Protein AF-0000000083580707 (afdb_homodimer)

Solvent-accessible surface area (backbone atoms only — not comparable to full-atom values): 10252 Å² total; per-residue (Å²): 130,82,76,76,67,77,73,64,82,52,66,74,38,27,32,42,32,34,52,19,48,46,73,70,33,31,50,50,49,49,53,43,28,73,64,48,21,34,29,37,37,17,17,70,50,58,69,52,24,51,50,36,44,49,54,42,36,73,72,68,36,74,47,51,44,72,46,66,36,40,94,87,35,68,66,35,49,48,50,48,53,49,47,40,47,74,74,64,61,55,80,54,30,42,33,46,81,129,83,76,76,69,77,74,65,83,52,64,76,39,26,31,42,32,34,52,18,48,47,72,67,34,32,49,50,50,51,53,43,28,74,64,48,22,34,29,37,38,16,17,71,49,60,68,52,26,51,50,35,45,50,55,42,35,76,72,70,38,73,46,52,45,71,45,66,36,40,96,88,35,70,68,34,48,49,50,48,51,50,49,40,47,74,74,64,61,56,80,55,29,42,34,45,81

Secondary structure (DSSP, 8-state):
--------GGGG-EEEESS-SSHHHHHHHHHHHHTT-EEEEEES-HHHHHHHHHHHHHTT--SEEEEE--TT-HHHHHHHHHHHHHHTS---EEEE-/--------TTTT-EEEESS-SSHHHHHHHHHHHHTT-EEEEEES-HHHHHHHHHHHHHTT--SEEEEE--TT-HHHHHHHHHHHHHHTS---EEEE-

Radius of gyration: 17.62 Å; Cα contacts (8 Å, |Δi|>4): 363; chains: 2; bounding box: 49×42×53 Å

Organism: NCBI:txid337451

Sequence (194 aa):
MEGQTISHAVANRCAVVTGANKGIGLGICRQLASNGIMVILTSRDEKNGLEAVRQLKESGLSNVVFHQLDVKDSVSISSLADFIKTQFGKLDILVKNMEGQTISHAVANRCAVVTGANKGIGLGICRQLASNGIMVILTSRDEKNGLEAVRQLKESGLSNVVFHQLDVKDSVSISSLADFIKTQFGKLDILVKN

pLDDT: mean 88.64, std 18.66, range [26.98, 98.44]

Foldseek 3Di:
DPPPPCVPPQQQAEEEFEPQLDDPNLVVVLVCLVVNYQYEYEYQDPVSQVVSQVVSVVVVRPRYDYAYADPVDPVRVVVVVVVCCVPRNDHDYYHYD/DPPPPPPPPLQQAEEEFEPQLDDPNLVVVLVCLVVNYQYEYEYQDPVSQVVSQVVSVVVVRPRYDYAYADPVDPVRVVVVVVVCCVPRNDHDYYHYD

Structure (mmCIF, N/CA/C/O backbone):
data_AF-0000000083580707-model_v1
#
loop_
_entity.id
_entity.type
_entity.pdbx_description
1 polymer 'Short-chain dehydrogenase/reductase SDR'
#
loop_
_atom_site.group_PDB
_atom_site.id
_atom_site.type_symbol
_atom_site.label_atom_id
_atom_site.label_alt_id
_atom_site.label_comp_id
_atom_site.label_asym_id
_atom_site.label_entity_id
_atom_site.label_seq_id
_atom_site.pdbx_PDB_ins_code
_atom_site.Cartn_x
_atom_site.Cartn_y
_atom_site.Cartn_z
_atom_site.occupancy
_atom_site.B_iso_or_equiv
_atom_site.auth_seq_id
_atom_site.auth_comp_id
_atom_site.auth_asym_id
_atom_site.auth_atom_id
_atom_site.pdbx_PDB_model_num
ATOM 1 N N . MET A 1 1 ? -7.445 -21.078 32.312 1 26.98 1 MET A N 1
ATOM 2 C CA . MET A 1 1 ? -7.383 -21.266 30.844 1 26.98 1 MET A CA 1
ATOM 3 C C . MET A 1 1 ? -6.828 -20.016 30.172 1 26.98 1 MET A C 1
ATOM 5 O O . MET A 1 1 ? -7.461 -18.969 30.188 1 26.98 1 MET A O 1
ATOM 9 N N . GLU A 1 2 ? -5.516 -19.719 30.328 1 28.11 2 GLU A N 1
ATOM 10 C CA . GLU A 1 2 ? -4.727 -18.516 30.062 1 28.11 2 GLU A CA 1
ATOM 11 C C . GLU A 1 2 ? -4.906 -18.031 28.625 1 28.11 2 GLU A C 1
ATOM 13 O O . GLU A 1 2 ? -4.633 -18.766 27.688 1 28.11 2 GLU A O 1
ATOM 18 N N . GLY A 1 3 ? -6.152 -17.562 28.328 1 34.12 3 GLY A N 1
ATOM 19 C CA . GLY A 1 3 ? -6.668 -17.172 27.031 1 34.12 3 GLY A CA 1
ATOM 20 C C . GLY A 1 3 ? -5.637 -16.484 26.156 1 34.12 3 GLY A C 1
ATOM 21 O O . GLY A 1 3 ? -5.117 -15.43 26.516 1 34.12 3 GLY A O 1
ATOM 22 N N . GLN A 1 4 ? -4.508 -17.219 25.672 1 33.62 4 GLN A N 1
ATOM 23 C CA . GLN A 1 4 ? -3.318 -16.906 24.891 1 33.62 4 GLN A CA 1
ATOM 24 C C . GLN A 1 4 ? -3.631 -15.891 23.797 1 33.62 4 GLN A C 1
ATOM 26 O O . GLN A 1 4 ? -4.344 -16.203 22.828 1 33.62 4 GLN A O 1
ATOM 31 N N . THR A 1 5 ? -4.16 -14.742 24.125 1 34.75 5 THR A N 1
ATOM 32 C CA . THR A 1 5 ? -4.41 -13.57 23.297 1 34.75 5 THR A CA 1
ATOM 33 C C . THR A 1 5 ? -3.318 -13.406 22.234 1 34.75 5 THR A C 1
ATOM 35 O O . THR A 1 5 ? -2.143 -13.25 22.578 1 34.75 5 THR A O 1
ATOM 38 N N . ILE A 1 6 ? -3.199 -14.383 21.297 1 34.75 6 ILE A N 1
ATOM 39 C CA . ILE A 1 6 ? -2.365 -14.242 20.109 1 34.75 6 ILE A CA 1
ATOM 40 C C . ILE A 1 6 ? -2.203 -12.766 19.766 1 34.75 6 ILE A C 1
ATOM 42 O O . ILE A 1 6 ? -3.154 -12.117 19.328 1 34.75 6 ILE A O 1
ATOM 46 N N . SER A 1 7 ? -1.854 -11.875 20.625 1 39.28 7 SER A N 1
ATOM 47 C CA . SER A 1 7 ? -1.415 -10.492 20.5 1 39.28 7 SER A CA 1
ATOM 48 C C . SER A 1 7 ? -0.629 -10.281 19.203 1 39.28 7 SER A C 1
ATOM 50 O O . SER A 1 7 ? 0.522 -10.711 19.094 1 39.28 7 SER A O 1
ATOM 52 N N . HIS A 1 8 ? -1.026 -10.805 18.047 1 40.59 8 HIS A N 1
ATOM 53 C CA . HIS A 1 8 ? -0.487 -10.82 16.688 1 40.59 8 HIS A CA 1
ATOM 54 C C . HIS A 1 8 ? 0.379 -9.594 16.422 1 40.59 8 HIS A C 1
ATOM 56 O O . HIS A 1 8 ? 0.041 -8.484 16.844 1 40.59 8 HIS A O 1
ATOM 62 N N . ALA A 1 9 ? 1.624 -9.602 16.438 1 43 9 ALA A N 1
ATOM 63 C CA . ALA A 1 9 ? 2.812 -8.805 16.141 1 43 9 ALA A CA 1
ATOM 64 C C . ALA A 1 9 ? 2.531 -7.797 15.023 1 43 9 ALA A C 1
ATOM 66 O O . ALA A 1 9 ? 3.459 -7.285 14.391 1 43 9 ALA A O 1
ATOM 67 N N . VAL A 1 10 ? 1.271 -7.75 14.492 1 46.97 10 VAL A N 1
ATOM 68 C CA . VAL A 1 10 ? 0.944 -6.688 13.547 1 46.97 10 VAL A CA 1
ATOM 69 C C . VAL A 1 10 ? 1.201 -5.328 14.188 1 46.97 10 VAL A C 1
ATOM 71 O O . VAL A 1 10 ? 1.008 -4.289 13.555 1 46.97 10 VAL A O 1
ATOM 74 N N . ALA A 1 11 ? 1.208 -5.262 15.562 1 54.09 11 ALA A N 1
ATOM 75 C CA . ALA A 1 11 ? 0.979 -4.039 16.328 1 54.09 11 ALA A CA 1
ATOM 76 C C . ALA A 1 11 ? 2.055 -2.998 16.031 1 54.09 11 ALA A C 1
ATOM 78 O O . ALA A 1 11 ? 1.807 -1.794 16.141 1 54.09 11 ALA A O 1
ATOM 79 N N . ASN A 1 12 ? 2.957 -3.371 15.219 1 77.38 12 ASN A N 1
ATOM 80 C CA . ASN A 1 12 ? 3.971 -2.322 15.219 1 77.38 12 ASN A CA 1
ATOM 81 C C . ASN A 1 12 ? 4.398 -1.957 13.797 1 77.38 12 ASN A C 1
ATOM 83 O O . ASN A 1 12 ? 5.531 -1.521 13.578 1 77.38 12 ASN A O 1
ATOM 87 N N . ARG A 1 13 ? 3.432 -2.234 12.914 1 89.44 13 ARG A N 1
ATOM 88 C CA . ARG A 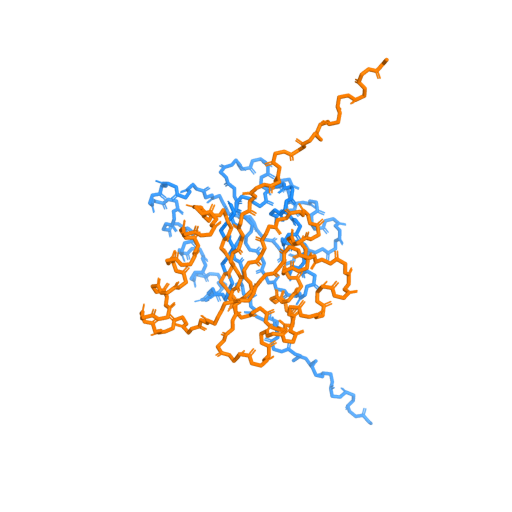1 13 ? 3.836 -1.875 11.555 1 89.44 13 ARG A CA 1
ATOM 89 C C . ARG A 1 13 ? 3.445 -0.436 11.234 1 89.44 13 ARG A C 1
ATOM 91 O O . ARG A 1 13 ? 2.482 0.093 11.789 1 89.44 13 ARG A O 1
ATOM 98 N N . CYS A 1 14 ? 4.258 0.184 10.414 1 95.56 14 CYS A N 1
ATOM 99 C CA . CYS A 1 14 ? 4.039 1.562 9.984 1 95.56 14 CYS A CA 1
ATOM 100 C C . CYS A 1 14 ? 3.904 1.647 8.469 1 95.56 14 CYS A C 1
ATOM 102 O O . CYS A 1 14 ? 4.664 1.011 7.738 1 95.56 14 CYS A O 1
ATOM 104 N N . ALA A 1 15 ? 2.867 2.354 8.07 1 97.06 15 ALA A N 1
ATOM 105 C CA . ALA A 1 15 ? 2.621 2.531 6.645 1 97.06 15 ALA A CA 1
ATOM 106 C C . ALA A 1 15 ? 2.623 4.012 6.27 1 97.06 15 ALA A C 1
ATOM 108 O O . ALA A 1 15 ? 2.135 4.852 7.027 1 97.06 15 ALA A O 1
ATOM 109 N N . VAL A 1 16 ? 3.141 4.27 5.074 1 97.62 16 VAL A N 1
ATOM 110 C CA . VAL A 1 16 ? 3.012 5.59 4.465 1 97.62 16 VAL A CA 1
ATOM 111 C C . VAL A 1 16 ? 2.121 5.5 3.229 1 97.62 16 VAL A C 1
ATOM 113 O O . VAL A 1 16 ? 2.326 4.645 2.367 1 97.62 16 VAL A O 1
ATOM 116 N N . VAL A 1 17 ? 1.16 6.34 3.164 1 97.81 17 VAL A N 1
ATOM 117 C CA . VAL A 1 17 ? 0.282 6.422 2.002 1 97.81 17 VAL A CA 1
ATOM 118 C C . VAL A 1 17 ? 0.341 7.824 1.406 1 97.81 17 VAL A C 1
ATOM 120 O O . VAL A 1 17 ? 0.047 8.812 2.09 1 97.81 17 VAL A O 1
ATOM 123 N N . THR A 1 18 ? 0.724 7.934 0.121 1 96.19 18 THR A N 1
ATOM 124 C CA . THR A 1 18 ? 0.745 9.227 -0.548 1 96.19 18 THR A CA 1
ATOM 125 C C . THR A 1 18 ? -0.571 9.484 -1.277 1 96.19 18 THR A C 1
ATOM 127 O O . THR A 1 18 ? -1.24 8.539 -1.708 1 96.19 18 THR A O 1
ATOM 130 N N . GLY A 1 19 ? -0.904 10.727 -1.344 1 93.06 19 GLY A N 1
ATOM 131 C CA . GLY A 1 19 ? -2.176 11.055 -1.965 1 93.06 19 GLY A CA 1
ATOM 132 C C . GLY A 1 19 ? -3.369 10.477 -1.225 1 93.06 19 GLY A C 1
ATOM 133 O O . GLY A 1 19 ? -4.27 9.906 -1.839 1 93.06 19 GLY A O 1
ATOM 134 N N . ALA A 1 20 ? -3.357 10.578 0.039 1 94.81 20 ALA A N 1
ATOM 135 C CA . ALA A 1 20 ? -4.215 9.75 0.883 1 94.81 20 ALA A CA 1
ATOM 136 C C . ALA A 1 20 ? -5.395 10.555 1.42 1 94.81 20 ALA A C 1
ATOM 138 O O . ALA A 1 20 ? -6.199 10.047 2.205 1 94.81 20 ALA A O 1
ATOM 139 N N . ASN A 1 21 ? -5.617 11.766 0.93 1 92.62 21 ASN A N 1
ATOM 140 C CA . ASN A 1 21 ? -6.613 12.625 1.559 1 92.62 21 ASN A CA 1
ATOM 141 C C . ASN A 1 21 ? -8.008 12.375 0.998 1 92.62 21 ASN A C 1
ATOM 143 O O . ASN A 1 21 ? -8.992 12.906 1.511 1 92.62 21 ASN A O 1
ATOM 147 N N . LYS A 1 22 ? -8.117 11.516 -0.104 1 90.75 22 LYS A N 1
ATOM 148 C CA . LYS A 1 22 ? -9.43 11.227 -0.678 1 90.75 22 LYS A CA 1
ATOM 149 C C . LYS A 1 22 ? -9.406 9.938 -1.493 1 90.75 22 LYS A C 1
ATOM 151 O O . LYS A 1 22 ? -8.344 9.359 -1.717 1 90.75 22 LYS A O 1
ATOM 156 N N . GLY A 1 23 ? -10.633 9.484 -1.734 1 91.88 23 GLY A N 1
ATOM 157 C CA . GLY A 1 23 ? -10.797 8.391 -2.68 1 91.88 23 GLY A CA 1
ATOM 158 C C . GLY A 1 23 ? -10.109 7.113 -2.236 1 91.88 23 GLY A C 1
ATOM 159 O O . GLY A 1 23 ? -10.336 6.633 -1.122 1 91.88 23 GLY A O 1
ATOM 160 N N . ILE A 1 24 ? -9.367 6.484 -3.127 1 91.62 24 ILE A N 1
ATOM 161 C CA . ILE A 1 24 ? -8.727 5.188 -2.922 1 91.62 24 ILE A CA 1
ATOM 162 C C . ILE A 1 24 ? -7.668 5.301 -1.832 1 91.62 24 ILE A C 1
ATOM 164 O O . ILE A 1 24 ? -7.547 4.418 -0.979 1 91.62 24 ILE A O 1
ATOM 168 N N . GLY A 1 25 ? -6.922 6.438 -1.817 1 95.75 25 GLY A N 1
ATOM 169 C CA . GLY A 1 25 ? -5.906 6.645 -0.796 1 95.75 25 GLY A CA 1
ATOM 170 C C . GLY A 1 25 ? -6.465 6.625 0.614 1 95.75 25 GLY A C 1
ATOM 171 O O . GLY A 1 25 ? -5.926 5.949 1.493 1 95.75 25 GLY A O 1
ATOM 172 N N . LEU A 1 26 ? -7.504 7.301 0.727 1 96.62 26 LEU A N 1
ATOM 173 C CA . LEU A 1 26 ? -8.156 7.348 2.029 1 96.62 26 LEU A CA 1
ATOM 174 C C . LEU A 1 26 ? -8.695 5.977 2.42 1 96.62 26 LEU A C 1
ATOM 176 O O . LEU A 1 26 ? -8.609 5.574 3.582 1 96.62 26 LEU A O 1
ATOM 180 N N . GLY A 1 27 ? -9.219 5.242 1.485 1 95.62 27 GLY A N 1
ATOM 181 C CA . GLY A 1 27 ? -9.688 3.887 1.714 1 95.62 27 GLY A CA 1
ATOM 182 C C . GLY A 1 27 ? -8.586 2.941 2.166 1 95.62 27 GLY A C 1
ATOM 183 O O . GLY A 1 27 ? -8.797 2.117 3.057 1 95.62 27 GLY A O 1
ATOM 184 N N . ILE A 1 28 ? -7.453 3.105 1.583 1 96.44 28 ILE A N 1
ATOM 185 C CA . ILE A 1 28 ? -6.324 2.264 1.958 1 96.44 28 ILE A CA 1
ATOM 186 C C . ILE A 1 28 ? -5.875 2.604 3.377 1 96.44 28 ILE A C 1
ATOM 188 O O . ILE A 1 28 ? -5.594 1.709 4.176 1 96.44 28 ILE A O 1
ATOM 192 N N . CYS A 1 29 ? -5.898 3.887 3.664 1 97.62 29 CYS A N 1
ATOM 193 C CA . CYS A 1 29 ? -5.582 4.301 5.027 1 97.62 29 CYS A CA 1
ATOM 194 C C . CYS A 1 29 ? -6.539 3.662 6.027 1 97.62 29 CYS A C 1
ATOM 196 O O . CYS A 1 29 ? -6.105 3.152 7.062 1 97.62 29 CYS A O 1
ATOM 198 N N . ARG A 1 30 ? -7.777 3.656 5.688 1 97 30 ARG A N 1
ATOM 199 C CA . ARG A 1 30 ? -8.797 3.08 6.559 1 97 30 ARG A CA 1
ATOM 200 C C . ARG A 1 30 ? -8.555 1.591 6.773 1 97 30 ARG A C 1
ATOM 202 O O . ARG A 1 30 ? -8.609 1.104 7.906 1 97 30 ARG A O 1
ATOM 209 N N . GLN A 1 31 ? -8.266 0.919 5.746 1 95.06 31 GLN A N 1
ATOM 210 C CA . GLN A 1 31 ? -8.039 -0.52 5.828 1 95.06 31 GLN A CA 1
ATOM 211 C C . GLN A 1 31 ? -6.805 -0.835 6.672 1 95.06 31 GLN A C 1
ATOM 213 O O . GLN A 1 31 ? -6.852 -1.701 7.551 1 95.06 31 GLN A O 1
ATOM 218 N N . LEU A 1 32 ? -5.766 -0.149 6.438 1 96.19 32 LEU A N 1
ATOM 219 C CA . LEU A 1 32 ? -4.527 -0.38 7.176 1 96.19 32 LEU A CA 1
ATOM 220 C C . LEU A 1 32 ? -4.711 -0.067 8.656 1 96.19 32 LEU A C 1
ATOM 222 O O . LEU A 1 32 ? -4.344 -0.872 9.516 1 96.19 32 LEU A O 1
ATOM 226 N N . ALA A 1 33 ? -5.328 1.054 8.906 1 96.69 33 ALA A N 1
ATOM 227 C CA . ALA A 1 33 ? -5.551 1.462 10.289 1 96.69 33 ALA A CA 1
ATOM 228 C C . ALA A 1 33 ? -6.477 0.484 11.008 1 96.69 33 ALA A C 1
ATOM 230 O O . ALA A 1 33 ? -6.262 0.164 12.18 1 96.69 33 ALA A O 1
ATOM 231 N N . SER A 1 34 ? -7.449 0.018 10.273 1 95.94 34 SER A N 1
ATOM 232 C CA . SER A 1 34 ? -8.398 -0.923 10.852 1 95.94 34 SER A CA 1
ATOM 233 C C . SER A 1 34 ? -7.73 -2.252 11.188 1 95.94 34 SER A C 1
ATOM 235 O O . SER A 1 34 ? -8.242 -3.025 12 1 95.94 34 SER A O 1
ATOM 237 N N . ASN A 1 35 ? -6.617 -2.504 10.578 1 93.75 35 ASN A N 1
ATOM 238 C CA . ASN A 1 35 ? -5.867 -3.727 10.852 1 93.75 35 ASN A CA 1
ATOM 239 C C . ASN A 1 35 ? -4.773 -3.496 11.883 1 93.75 35 ASN A C 1
ATOM 241 O O . ASN A 1 35 ? -3.848 -4.301 12.008 1 93.75 35 ASN A O 1
ATOM 245 N N . GLY A 1 36 ? -4.789 -2.299 12.492 1 93.69 36 GLY A N 1
ATOM 246 C CA . GLY A 1 36 ? -3.902 -2.006 13.609 1 93.69 36 GLY A CA 1
ATOM 247 C C . GLY A 1 36 ? -2.578 -1.406 13.18 1 93.69 36 GLY A C 1
ATOM 248 O O . GLY A 1 36 ? -1.665 -1.254 13.992 1 93.69 36 GLY A O 1
ATOM 249 N N . ILE A 1 37 ? -2.475 -1.073 11.953 1 94.88 37 ILE A N 1
ATOM 250 C CA . ILE A 1 37 ? -1.24 -0.513 11.414 1 94.88 37 ILE A CA 1
ATOM 251 C C . ILE A 1 37 ? -1.222 0.999 11.633 1 94.88 37 ILE A C 1
ATOM 253 O O . ILE A 1 37 ? -2.236 1.672 11.438 1 94.88 37 ILE A O 1
ATOM 257 N N . MET A 1 38 ? -0.127 1.496 12.07 1 96.62 38 MET A N 1
ATOM 258 C CA . MET A 1 38 ? 0.052 2.943 12.125 1 96.62 38 MET A CA 1
ATOM 259 C C . MET A 1 38 ? 0.176 3.535 10.727 1 96.62 38 MET A C 1
ATOM 261 O O . MET A 1 38 ? 0.995 3.078 9.93 1 96.62 38 MET A O 1
ATOM 265 N N . VAL A 1 39 ? -0.618 4.504 10.445 1 97.56 39 VAL A N 1
ATOM 266 C CA . VAL A 1 39 ? -0.643 5.043 9.094 1 97.56 39 VAL A CA 1
ATOM 267 C C . VAL A 1 39 ? -0.186 6.5 9.109 1 97.56 39 VAL A C 1
ATOM 269 O O . VAL A 1 39 ? -0.721 7.316 9.859 1 97.56 39 VAL A O 1
ATOM 272 N N . ILE A 1 40 ? 0.797 6.754 8.328 1 98.06 40 ILE A N 1
ATOM 273 C CA . ILE A 1 40 ? 1.149 8.133 7.996 1 98.06 40 ILE A CA 1
ATOM 274 C C . ILE A 1 40 ? 0.486 8.523 6.68 1 98.06 40 ILE A C 1
ATOM 276 O O . ILE A 1 40 ? 0.927 8.109 5.605 1 98.06 40 ILE A O 1
ATOM 280 N N . LEU A 1 41 ? -0.522 9.211 6.84 1 98.38 41 LEU A N 1
ATOM 281 C CA . LEU A 1 41 ? -1.273 9.758 5.715 1 98.38 41 LEU A CA 1
ATOM 282 C C . LEU A 1 41 ? -0.614 11.031 5.188 1 98.38 41 LEU A C 1
ATOM 284 O O . LEU A 1 41 ? -0.389 11.977 5.941 1 98.38 41 LEU A O 1
ATOM 288 N N . THR A 1 42 ? -0.313 11.031 3.887 1 98.06 42 THR A N 1
ATOM 289 C CA . THR A 1 42 ? 0.363 12.219 3.379 1 98.06 42 THR A CA 1
ATOM 290 C C . THR A 1 42 ? -0.454 12.875 2.27 1 98.06 42 THR A C 1
ATOM 292 O O . THR A 1 42 ? -1.234 12.203 1.588 1 98.06 42 THR A O 1
ATOM 295 N N . SER A 1 43 ? -0.203 14.148 2.145 1 96.94 43 SER A N 1
ATOM 296 C CA . SER A 1 43 ? -0.775 14.977 1.085 1 96.94 43 SER A CA 1
ATOM 297 C C . SER A 1 43 ? 0.038 16.25 0.875 1 96.94 43 SER A C 1
ATOM 299 O O . SER A 1 43 ? 0.759 16.688 1.773 1 96.94 43 SER A O 1
ATOM 301 N N . ARG A 1 44 ? -0.154 16.719 -0.299 1 95.94 44 ARG A N 1
ATOM 302 C CA . ARG A 1 44 ? 0.5 18 -0.538 1 95.94 44 ARG A CA 1
ATOM 303 C C . ARG A 1 44 ? -0.222 19.125 0.193 1 95.94 44 ARG A C 1
ATOM 305 O O . ARG A 1 44 ? 0.414 20.062 0.687 1 95.94 44 ARG A O 1
ATOM 312 N N . ASP A 1 45 ? -1.526 19.047 0.249 1 96.25 45 ASP A N 1
ATOM 313 C CA . ASP A 1 45 ? -2.355 20.062 0.896 1 96.25 45 ASP A CA 1
ATOM 314 C C . ASP A 1 45 ? -2.572 19.734 2.371 1 96.25 45 ASP A C 1
ATOM 316 O O . ASP A 1 45 ? -3.152 18.703 2.703 1 96.25 45 ASP A O 1
ATOM 320 N N . GLU A 1 46 ? -2.174 20.609 3.205 1 96.62 46 GLU A N 1
ATOM 321 C CA . GLU A 1 46 ? -2.227 20.359 4.645 1 96.62 46 GLU A CA 1
ATOM 322 C C . GLU A 1 46 ? -3.668 20.312 5.141 1 96.62 46 GLU A C 1
ATOM 324 O O . GLU A 1 46 ? -4.02 19.438 5.938 1 96.62 46 GLU A O 1
ATOM 329 N N . LYS A 1 47 ? -4.465 21.172 4.676 1 97.69 47 LYS A N 1
ATOM 330 C CA . LYS A 1 47 ? -5.852 21.219 5.125 1 97.69 47 LYS A CA 1
ATOM 331 C C . LYS A 1 47 ? -6.598 19.938 4.781 1 97.69 47 LYS A C 1
ATOM 333 O O . LYS A 1 47 ? -7.262 19.344 5.637 1 97.69 47 LYS A O 1
ATOM 338 N N . ASN A 1 48 ? -6.453 19.5 3.572 1 97.25 48 ASN A N 1
ATOM 339 C CA . ASN A 1 48 ? -7.094 18.266 3.133 1 97.25 48 ASN A CA 1
ATOM 340 C C . ASN A 1 48 ? -6.566 17.047 3.902 1 97.25 48 ASN A C 1
ATOM 342 O O . ASN A 1 48 ? -7.336 16.156 4.25 1 97.25 48 ASN A O 1
ATOM 346 N N . GLY A 1 49 ? -5.262 17.078 4.176 1 98.12 49 GLY A N 1
ATOM 347 C CA . GLY A 1 49 ? -4.66 15.977 4.914 1 98.12 49 GLY A CA 1
ATOM 348 C C . GLY A 1 49 ? -5.16 15.867 6.344 1 98.12 49 GLY A C 1
ATOM 349 O O . GLY A 1 49 ? -5.504 14.781 6.809 1 98.12 49 GLY A O 1
ATOM 350 N N . LEU A 1 50 ? -5.293 16.984 6.988 1 98.06 50 LEU A N 1
ATOM 351 C CA . LEU A 1 50 ? -5.746 17 8.375 1 98.06 50 LEU A CA 1
ATOM 352 C C . LEU A 1 50 ? -7.223 16.625 8.469 1 98.06 50 LEU A C 1
ATOM 354 O O . LEU A 1 50 ? -7.637 15.945 9.406 1 98.06 50 LEU A O 1
ATOM 358 N N . GLU A 1 51 ? -7.922 17.062 7.477 1 98.25 51 GLU A N 1
ATOM 359 C CA . GLU A 1 51 ? -9.336 16.688 7.434 1 98.25 51 GLU A CA 1
ATOM 360 C C . GLU A 1 51 ? -9.508 15.188 7.27 1 98.25 51 GLU A C 1
ATOM 362 O O . GLU A 1 51 ? -10.375 14.578 7.898 1 98.25 51 GLU A O 1
ATOM 367 N N . ALA A 1 52 ? -8.727 14.617 6.461 1 98.12 52 ALA A N 1
ATOM 368 C CA . ALA A 1 52 ? -8.773 13.172 6.246 1 98.12 52 ALA A CA 1
ATOM 369 C C . ALA A 1 52 ? -8.453 12.422 7.535 1 98.12 52 ALA A C 1
ATOM 371 O O . ALA A 1 52 ? -9.133 11.445 7.875 1 98.12 52 ALA A O 1
ATOM 372 N N . VAL A 1 53 ? -7.473 12.859 8.273 1 98.44 53 VAL A N 1
ATOM 373 C CA . VAL A 1 53 ? -7.102 12.234 9.539 1 98.44 53 VAL A CA 1
ATOM 374 C C . VAL A 1 53 ? -8.258 12.352 10.531 1 98.44 53 VAL A C 1
ATOM 376 O O . VAL A 1 53 ? -8.586 11.383 11.219 1 98.44 53 VAL A O 1
ATOM 379 N N . ARG A 1 54 ? -8.836 13.508 10.555 1 98.06 54 ARG A N 1
ATOM 380 C CA . ARG A 1 54 ? -9.961 13.734 11.461 1 98.06 54 ARG A CA 1
ATOM 381 C C . ARG A 1 54 ? -11.109 12.773 11.156 1 98.06 54 ARG A C 1
ATOM 383 O O . ARG A 1 54 ? -11.688 12.188 12.07 1 98.06 54 ARG A O 1
ATOM 390 N N . GLN A 1 55 ? -11.367 12.602 9.938 1 97.56 55 GLN A N 1
ATOM 391 C CA . GLN A 1 55 ? -12.422 11.688 9.508 1 97.56 55 GLN A CA 1
ATOM 392 C C . GLN A 1 55 ? -12.133 10.258 9.969 1 97.56 55 GLN A C 1
ATOM 394 O O . GLN A 1 55 ? -13.023 9.57 10.469 1 97.56 55 GLN A O 1
ATOM 399 N N . LEU A 1 56 ? -10.953 9.844 9.82 1 98.06 56 LEU A N 1
ATOM 400 C CA . LEU A 1 56 ? -10.562 8.492 10.203 1 98.06 56 LEU A CA 1
ATOM 401 C C . LEU A 1 56 ? -10.625 8.32 11.719 1 98.06 56 LEU A C 1
ATOM 403 O O . LEU A 1 56 ? -11.117 7.309 12.211 1 98.06 56 LEU A O 1
ATOM 407 N N . LYS A 1 57 ? -10.242 9.312 12.406 1 97.75 57 LYS A N 1
ATOM 408 C CA . LYS A 1 57 ? -10.266 9.25 13.867 1 97.75 57 LYS A CA 1
ATOM 409 C C . LYS A 1 57 ? -11.703 9.227 14.391 1 97.75 57 LYS A C 1
ATOM 411 O O . LYS A 1 57 ? -12 8.508 15.352 1 97.75 57 LYS A O 1
ATOM 416 N N . GLU A 1 58 ? -12.469 10 13.75 1 97.62 58 GLU A N 1
ATOM 417 C CA . GLU A 1 58 ? -13.875 10.039 14.141 1 97.62 58 GLU A CA 1
ATOM 418 C C . GLU A 1 58 ? -14.555 8.695 13.891 1 97.62 58 GLU A C 1
ATOM 420 O O . GLU A 1 58 ? -15.555 8.375 14.531 1 97.62 58 GLU A O 1
ATOM 425 N N . SER A 1 59 ? -13.984 7.969 13.023 1 96.75 59 SER A N 1
ATOM 426 C CA . SER A 1 59 ? -14.523 6.645 12.727 1 96.75 59 SER A CA 1
ATOM 427 C C . SER A 1 59 ? -13.945 5.59 13.664 1 96.75 59 SER A C 1
ATOM 429 O O . SER A 1 59 ? -14.203 4.395 13.5 1 96.75 59 SER A O 1
ATOM 431 N N . GLY A 1 60 ? -13.055 6.016 14.562 1 96.81 60 GLY A N 1
ATOM 432 C CA . GLY A 1 60 ? -12.531 5.113 15.578 1 96.81 60 GLY A CA 1
ATOM 433 C C . GLY A 1 60 ? -11.109 4.676 15.305 1 96.81 60 GLY A C 1
ATOM 434 O O . GLY A 1 60 ? -10.578 3.809 16 1 96.81 60 GLY A O 1
ATOM 435 N N . LEU A 1 61 ? -10.531 5.25 14.312 1 97.19 61 LEU A N 1
ATOM 436 C CA . LEU A 1 61 ? -9.172 4.883 13.938 1 97.19 61 LEU A CA 1
ATOM 437 C C . LEU A 1 61 ? -8.172 5.93 14.43 1 97.19 61 LEU A C 1
ATOM 439 O O . LEU A 1 61 ? -7.945 6.938 13.758 1 97.19 61 LEU A O 1
ATOM 443 N N . SER A 1 62 ? -7.531 5.648 15.5 1 96 62 SER A N 1
ATOM 444 C CA . SER A 1 62 ? -6.676 6.633 16.156 1 96 62 SER A CA 1
ATOM 445 C C . SER A 1 62 ? -5.227 6.5 15.695 1 96 62 SER A C 1
ATOM 447 O O . SER A 1 62 ? -4.406 7.387 15.945 1 96 62 SER A O 1
ATOM 449 N N . ASN A 1 63 ? -4.938 5.402 15.031 1 96.75 63 ASN A N 1
ATOM 450 C CA . ASN A 1 63 ? -3.562 5.133 14.625 1 96.75 63 ASN A CA 1
ATOM 451 C C . ASN A 1 63 ? -3.262 5.703 13.242 1 96.75 63 ASN A C 1
ATOM 453 O O . ASN A 1 63 ? -2.721 5.008 12.383 1 96.75 63 ASN A O 1
ATOM 457 N N . VAL A 1 64 ? -3.623 6.941 13.039 1 97.69 64 VAL A N 1
ATOM 458 C CA . VAL A 1 64 ? -3.354 7.668 11.805 1 97.69 64 VAL A CA 1
ATOM 459 C C . VAL A 1 64 ? -2.779 9.047 12.133 1 97.69 64 VAL A C 1
ATOM 461 O O . VAL A 1 64 ? -3.295 9.75 13.008 1 97.69 64 VAL A O 1
ATOM 464 N N . VAL A 1 65 ? -1.722 9.383 11.469 1 97.38 65 VAL A N 1
ATOM 465 C CA . VAL A 1 65 ? -1.144 10.719 11.625 1 97.38 65 VAL A CA 1
ATOM 466 C C . VAL A 1 65 ? -0.897 11.336 10.25 1 97.38 65 VAL A C 1
ATOM 468 O O . VAL A 1 65 ? -0.814 10.617 9.25 1 97.38 65 VAL A O 1
ATOM 471 N N . PHE A 1 66 ? -0.82 12.656 10.273 1 98.12 66 PHE A N 1
ATOM 472 C CA . PHE A 1 66 ? -0.602 13.375 9.031 1 98.12 66 PHE A CA 1
ATOM 473 C C . PHE A 1 66 ? 0.837 13.867 8.93 1 98.12 66 PHE A C 1
ATOM 475 O O . PHE A 1 66 ? 1.409 14.328 9.922 1 98.12 66 PHE A O 1
ATOM 482 N N . HIS A 1 67 ? 1.326 13.734 7.758 1 98.19 67 HIS A N 1
ATOM 483 C CA . HIS A 1 67 ? 2.568 14.414 7.414 1 98.19 67 HIS A CA 1
ATOM 484 C C . HIS A 1 67 ? 2.512 14.984 6 1 98.19 67 HIS A C 1
ATOM 486 O O . HIS A 1 67 ? 2.193 14.266 5.051 1 98.19 67 HIS A O 1
ATOM 492 N N . GLN A 1 68 ? 2.783 16.234 5.875 1 97.88 68 GLN A N 1
ATOM 493 C CA . GLN A 1 68 ? 2.758 16.844 4.551 1 97.88 68 GLN A CA 1
ATOM 494 C C . GLN A 1 68 ? 3.871 16.297 3.666 1 97.88 68 GLN A C 1
ATOM 496 O O . GLN A 1 68 ? 5 16.109 4.125 1 97.88 68 GLN A O 1
ATOM 501 N N . LEU A 1 69 ? 3.557 16.109 2.385 1 97.38 69 LEU A N 1
ATOM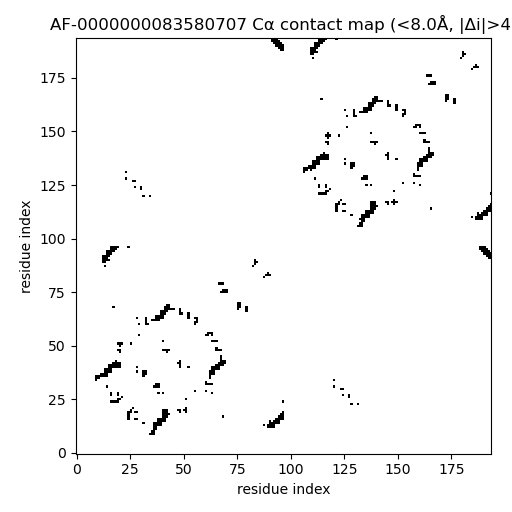 502 C CA . LEU A 1 69 ? 4.547 15.547 1.473 1 97.38 69 LEU A CA 1
ATOM 503 C C . LEU A 1 69 ? 4.305 16.031 0.045 1 97.38 69 LEU A C 1
ATOM 505 O O . LEU A 1 69 ? 3.182 15.961 -0.455 1 97.38 69 LEU A O 1
ATOM 509 N N . ASP A 1 70 ? 5.273 16.562 -0.54 1 95.62 70 ASP A N 1
ATOM 510 C CA . ASP A 1 70 ? 5.383 16.719 -1.986 1 95.62 70 ASP A CA 1
ATOM 511 C C . ASP A 1 70 ? 6.414 15.758 -2.57 1 95.62 70 ASP A C 1
ATOM 513 O O . ASP A 1 70 ? 7.617 15.938 -2.377 1 95.62 70 ASP A O 1
ATOM 517 N N . VAL A 1 71 ? 5.93 14.773 -3.297 1 91.88 71 VAL A N 1
ATOM 518 C CA . VAL A 1 71 ? 6.777 13.672 -3.744 1 91.88 71 VAL A CA 1
ATOM 519 C C . VAL A 1 71 ? 7.785 14.18 -4.77 1 91.88 71 VAL A C 1
ATOM 521 O O . VAL A 1 71 ? 8.773 13.5 -5.07 1 91.88 71 VAL A O 1
ATOM 524 N N . LYS A 1 72 ? 7.566 15.391 -5.199 1 93.38 72 LYS A N 1
ATOM 525 C CA . LYS A 1 72 ? 8.5 15.961 -6.168 1 93.38 72 LYS A CA 1
ATOM 526 C C . LYS A 1 72 ? 9.539 16.828 -5.484 1 93.38 72 LYS A C 1
ATOM 528 O O . LYS A 1 72 ? 10.445 17.359 -6.137 1 93.38 72 LYS A O 1
ATOM 533 N N . ASP A 1 73 ? 9.469 17 -4.18 1 95.56 73 ASP A N 1
ATOM 534 C CA . ASP A 1 73 ? 10.352 17.844 -3.396 1 95.56 73 ASP A CA 1
ATOM 535 C C . ASP A 1 73 ? 11.25 17.016 -2.486 1 95.56 73 ASP A C 1
ATOM 537 O O . ASP A 1 73 ? 10.789 16.453 -1.487 1 95.56 73 ASP A O 1
ATOM 541 N N . SER A 1 74 ? 12.5 17.125 -2.787 1 95.69 74 SER A N 1
ATOM 542 C CA . SER A 1 74 ? 13.453 16.297 -2.059 1 95.69 74 SER A CA 1
ATOM 543 C C . SER A 1 74 ? 13.5 16.672 -0.581 1 95.69 74 SER A C 1
ATOM 545 O O . SER A 1 74 ? 13.727 15.812 0.275 1 95.69 74 SER A O 1
ATOM 547 N N . VAL A 1 75 ? 13.336 17.875 -0.298 1 96.25 75 VAL A N 1
ATOM 548 C CA . VAL A 1 75 ? 13.328 18.312 1.092 1 96.25 75 VAL A CA 1
ATOM 549 C C . VAL A 1 75 ? 12.109 17.734 1.813 1 96.25 75 VAL A C 1
ATOM 551 O O . VAL A 1 75 ? 12.219 17.266 2.945 1 96.25 75 VAL A O 1
ATOM 554 N N . SER A 1 76 ? 10.969 17.719 1.138 1 96.75 76 SER A N 1
ATOM 555 C CA . SER A 1 76 ? 9.742 17.141 1.684 1 96.75 76 SER A CA 1
ATOM 556 C C . SER A 1 76 ? 9.891 15.648 1.927 1 96.75 76 SER A C 1
ATOM 558 O O . SER A 1 76 ? 9.492 15.141 2.98 1 96.75 76 SER A O 1
ATOM 560 N N . ILE A 1 77 ? 10.508 15.016 1.067 1 95.94 77 ILE A N 1
ATOM 561 C CA . ILE A 1 77 ? 10.734 13.578 1.17 1 95.94 77 ILE A CA 1
ATOM 562 C C . ILE A 1 77 ? 11.664 13.289 2.346 1 95.94 77 ILE A C 1
ATOM 564 O O . ILE A 1 77 ? 11.406 12.383 3.143 1 95.94 77 ILE A O 1
ATOM 568 N N . SER A 1 78 ? 12.68 14.078 2.49 1 96.75 78 SER A N 1
ATOM 569 C CA . SER A 1 78 ? 13.633 13.906 3.584 1 96.75 78 SER A CA 1
ATOM 570 C C . SER A 1 78 ? 12.969 14.148 4.938 1 96.75 78 SER A C 1
ATOM 572 O O . SER A 1 78 ? 13.258 13.445 5.906 1 96.75 78 SER A O 1
ATOM 574 N N . SER A 1 79 ? 12.188 15.141 4.938 1 97.19 79 SER A N 1
ATOM 575 C CA . SER A 1 79 ? 11.469 15.453 6.168 1 97.19 79 SER A CA 1
ATOM 576 C C . SER A 1 79 ? 10.602 14.281 6.613 1 97.19 79 SER A C 1
ATOM 578 O O . SER A 1 79 ? 10.578 13.938 7.797 1 97.19 79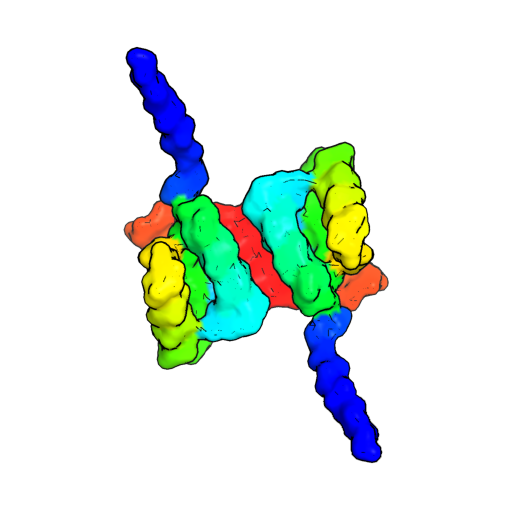 SER A O 1
ATOM 580 N N . LEU A 1 80 ? 9.922 13.695 5.715 1 96.19 80 LEU A N 1
ATOM 581 C CA . LEU A 1 80 ? 9.109 12.523 6.023 1 96.19 80 LEU A CA 1
ATOM 582 C C . LEU A 1 80 ? 9.977 11.367 6.496 1 96.19 80 LEU A C 1
ATOM 584 O O . LEU A 1 80 ? 9.641 10.688 7.469 1 96.19 80 LEU A O 1
ATOM 588 N N . ALA A 1 81 ? 11.062 11.133 5.785 1 95.75 81 ALA A N 1
ATOM 589 C CA . ALA A 1 81 ? 11.977 10.047 6.16 1 95.75 81 ALA A CA 1
ATOM 590 C C . ALA A 1 81 ? 12.477 10.227 7.59 1 95.75 81 ALA A C 1
ATOM 592 O O . ALA A 1 81 ? 12.516 9.266 8.359 1 95.75 81 ALA A O 1
ATOM 593 N N . ASP A 1 82 ? 12.789 11.469 7.934 1 96 82 ASP A N 1
ATOM 594 C CA . ASP A 1 82 ? 13.258 11.789 9.281 1 96 82 ASP A CA 1
ATOM 595 C C . ASP A 1 82 ? 12.156 11.562 10.312 1 96 82 ASP A C 1
ATOM 597 O O . ASP A 1 82 ? 12.406 11.008 11.383 1 96 82 ASP A O 1
ATOM 601 N N . PHE A 1 83 ? 11.031 11.977 9.922 1 95.81 83 PHE A N 1
ATOM 602 C CA . PHE A 1 83 ? 9.875 11.805 10.789 1 95.81 83 PHE A CA 1
ATOM 603 C C . PHE A 1 83 ? 9.633 10.336 11.094 1 95.81 83 PHE A C 1
ATOM 605 O O . PHE A 1 83 ? 9.414 9.961 12.242 1 95.81 83 PHE A O 1
ATOM 612 N N . ILE A 1 84 ? 9.664 9.477 10.125 1 94.31 84 ILE A N 1
ATOM 613 C CA . ILE A 1 84 ? 9.453 8.039 10.266 1 94.31 84 ILE A CA 1
ATOM 614 C C . ILE A 1 84 ? 10.531 7.445 11.164 1 94.31 84 ILE A C 1
ATOM 616 O O . ILE A 1 84 ? 10.227 6.68 12.078 1 94.31 84 ILE A O 1
ATOM 620 N N . LYS A 1 85 ? 11.727 7.801 10.844 1 93.06 85 LYS A N 1
ATOM 621 C CA . LYS A 1 85 ? 12.867 7.27 11.586 1 93.06 85 LYS A CA 1
ATOM 622 C C . LYS A 1 85 ? 12.773 7.633 13.07 1 93.06 85 LYS A C 1
ATOM 624 O O . LYS A 1 85 ? 13.031 6.793 13.938 1 93.06 85 LYS A O 1
ATOM 629 N N . THR A 1 86 ? 12.414 8.875 13.336 1 92.56 86 THR A N 1
ATOM 630 C CA . THR A 1 86 ? 12.406 9.391 14.695 1 92.56 86 THR A CA 1
ATOM 631 C C . THR A 1 86 ? 11.203 8.859 15.469 1 92.56 86 THR A C 1
ATOM 633 O O . THR A 1 86 ? 11.32 8.5 16.641 1 92.56 86 THR A O 1
ATOM 636 N N . GLN A 1 87 ? 10.102 8.68 14.773 1 88.5 87 GLN A N 1
ATOM 637 C CA . GLN A 1 87 ? 8.867 8.375 15.492 1 88.5 87 GLN A CA 1
ATOM 638 C C . GLN A 1 87 ? 8.57 6.879 15.484 1 88.5 87 GLN A C 1
ATOM 640 O O . GLN A 1 87 ? 8.039 6.34 16.453 1 88.5 87 GLN A O 1
ATOM 645 N N . PHE A 1 88 ? 8.945 6.199 14.438 1 86.88 88 PHE A N 1
ATOM 646 C CA . PHE A 1 88 ? 8.484 4.82 14.305 1 86.88 88 PHE A CA 1
ATOM 647 C C . PHE A 1 88 ? 9.664 3.875 14.094 1 86.88 88 PHE A C 1
ATOM 649 O O . PHE A 1 88 ? 9.547 2.674 14.344 1 86.88 88 PHE A O 1
ATOM 656 N N . GLY A 1 89 ? 10.742 4.387 13.602 1 85.19 89 GLY A N 1
ATOM 657 C CA . GLY A 1 89 ? 11.953 3.6 13.445 1 85.19 89 GLY A CA 1
ATOM 658 C C . GLY A 1 89 ? 12.031 2.887 12.109 1 85.19 89 GLY A C 1
ATOM 659 O O . GLY A 1 89 ? 13.117 2.734 11.547 1 85.19 89 GLY A O 1
ATOM 660 N N . LYS A 1 90 ? 10.875 2.312 11.633 1 85.69 90 LYS A N 1
ATOM 661 C CA . LYS A 1 90 ? 10.93 1.599 10.359 1 85.69 90 LYS A CA 1
ATOM 662 C C . LYS A 1 90 ? 9.633 1.785 9.57 1 85.69 90 LYS A C 1
ATOM 664 O O . LYS A 1 90 ? 8.609 2.184 10.133 1 85.69 90 LYS A O 1
ATOM 669 N N . LEU A 1 91 ? 9.75 1.621 8.289 1 91.56 91 LEU A N 1
ATOM 670 C CA . LEU A 1 91 ? 8.602 1.6 7.379 1 91.56 91 LEU A CA 1
ATOM 671 C C . LEU A 1 91 ? 8.352 0.189 6.855 1 91.56 91 LEU A C 1
ATOM 673 O O . LEU A 1 91 ? 9.25 -0.434 6.281 1 91.56 91 LEU A O 1
ATOM 677 N N . ASP A 1 92 ? 7.105 -0.244 7.047 1 92.25 92 ASP A N 1
ATOM 678 C CA . ASP A 1 92 ? 6.777 -1.607 6.641 1 92.25 92 ASP A CA 1
ATOM 679 C C . ASP A 1 92 ? 6.02 -1.619 5.316 1 92.25 92 ASP A C 1
ATOM 681 O O . ASP A 1 92 ? 6.199 -2.523 4.5 1 92.25 92 ASP A O 1
ATOM 685 N N . ILE A 1 93 ? 5.207 -0.583 5.16 1 94.94 93 ILE A N 1
ATOM 686 C CA . ILE A 1 93 ? 4.34 -0.548 3.988 1 94.94 93 ILE A CA 1
ATOM 687 C C . ILE A 1 93 ? 4.41 0.832 3.336 1 94.94 93 ILE A C 1
ATOM 689 O O . ILE A 1 93 ? 4.316 1.854 4.02 1 94.94 93 ILE A O 1
ATOM 693 N N . LEU A 1 94 ? 4.617 0.828 1.997 1 94.62 94 LEU A N 1
ATOM 694 C CA . LEU A 1 94 ? 4.605 2.062 1.221 1 94.62 94 LEU A CA 1
ATOM 695 C C . LEU A 1 94 ? 3.551 2 0.12 1 94.62 94 LEU A C 1
ATOM 697 O O . LEU A 1 94 ? 3.555 1.079 -0.7 1 94.62 94 LEU A O 1
ATOM 701 N N . VAL A 1 95 ? 2.627 2.871 0.178 1 96.19 95 VAL A N 1
ATOM 702 C CA . VAL A 1 95 ? 1.62 3.008 -0.869 1 96.19 95 VAL A CA 1
ATOM 703 C C . VAL A 1 95 ? 1.829 4.32 -1.619 1 96.19 95 VAL A C 1
ATOM 705 O O . VAL A 1 95 ? 1.621 5.402 -1.062 1 96.19 95 VAL A O 1
ATOM 708 N N . LYS A 1 96 ? 2.223 4.145 -2.838 1 92.06 96 LYS A N 1
ATOM 709 C CA . LYS A 1 96 ? 2.387 5.316 -3.691 1 92.06 96 LYS A CA 1
ATOM 710 C C . LYS A 1 96 ? 1.211 5.465 -4.656 1 92.06 96 LYS A C 1
ATOM 712 O O . LYS A 1 96 ? 1.09 4.703 -5.617 1 92.06 96 LYS A O 1
ATOM 717 N N . ASN A 1 97 ? 0.382 6.34 -4.273 1 84.81 97 ASN A N 1
ATOM 718 C CA . ASN A 1 97 ? -0.821 6.594 -5.059 1 84.81 97 ASN A CA 1
ATOM 719 C C . ASN A 1 97 ? -0.754 7.945 -5.766 1 84.81 97 ASN A C 1
ATOM 721 O O . ASN A 1 97 ? -0.352 8.945 -5.168 1 84.81 97 ASN A O 1
ATOM 725 N N . MET B 1 1 ? -33.031 12.109 -22.391 1 27.81 1 MET B N 1
ATOM 726 C CA . MET B 1 1 ? -32.312 12.516 -21.188 1 27.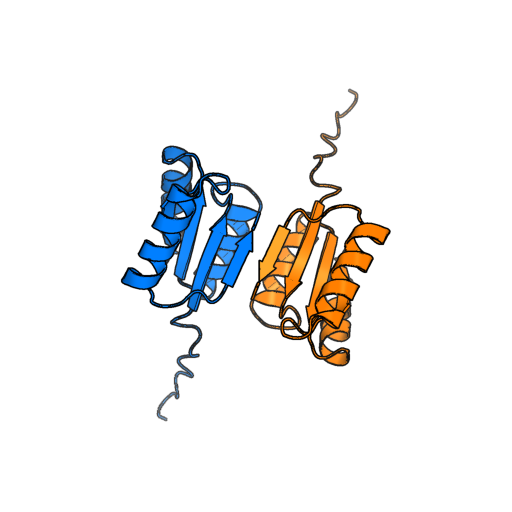81 1 MET B CA 1
ATOM 727 C C . MET B 1 1 ? -31 11.766 -21.062 1 27.81 1 MET B C 1
ATOM 729 O O . MET B 1 1 ? -30.984 10.562 -20.812 1 27.81 1 MET B O 1
ATOM 733 N N . GLU B 1 2 ? -29.984 12.039 -21.906 1 27.69 2 GLU B N 1
ATOM 734 C CA . GLU B 1 2 ? -28.766 11.336 -22.297 1 27.69 2 GLU B CA 1
ATOM 735 C C . GLU B 1 2 ? -27.875 11.062 -21.078 1 27.69 2 GLU B C 1
ATOM 737 O O . GLU B 1 2 ? -27.453 11.984 -20.391 1 27.69 2 GLU B O 1
ATOM 742 N N . GLY B 1 3 ? -28.391 10.172 -20.156 1 33.78 3 GLY B N 1
ATOM 743 C CA . GLY B 1 3 ? -27.891 9.836 -18.844 1 33.78 3 GLY B CA 1
ATOM 744 C C . GLY B 1 3 ? -26.375 9.742 -18.781 1 33.78 3 GLY B C 1
ATOM 745 O O . GLY B 1 3 ? -25.766 8.945 -19.5 1 33.78 3 GLY B O 1
ATOM 746 N N . GLN B 1 4 ? -25.578 10.938 -18.875 1 33.19 4 GLN B N 1
ATOM 747 C CA . GLN B 1 4 ? -24.141 11.227 -18.906 1 33.19 4 GLN B CA 1
ATOM 748 C C . GLN B 1 4 ? -23.375 10.289 -17.969 1 33.19 4 GLN B C 1
ATOM 750 O O . GLN B 1 4 ? -23.5 10.375 -16.75 1 33.19 4 GLN B O 1
ATOM 755 N N . THR B 1 5 ? -23.438 8.984 -18.156 1 35.31 5 THR B N 1
ATOM 756 C CA . THR B 1 5 ? -22.688 7.918 -17.5 1 35.31 5 THR B CA 1
ATOM 757 C C . THR B 1 5 ? -21.25 8.367 -17.203 1 35.31 5 THR B C 1
ATOM 759 O O . THR B 1 5 ? -20.5 8.695 -18.109 1 35.31 5 THR B O 1
ATOM 762 N N . ILE B 1 6 ? -21.094 9.414 -16.344 1 34.31 6 ILE B N 1
ATOM 763 C CA . ILE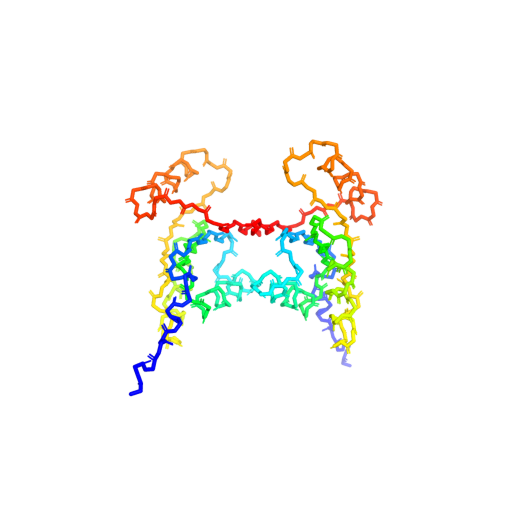 B 1 6 ? -19.781 9.797 -15.805 1 34.31 6 ILE B CA 1
ATOM 764 C C . ILE B 1 6 ? -18.844 8.586 -15.797 1 34.31 6 ILE B C 1
ATOM 766 O O . ILE B 1 6 ? -19.062 7.641 -15.039 1 34.31 6 ILE B O 1
ATOM 770 N N . SER B 1 7 ? -18.625 7.875 -16.844 1 39.31 7 SER B N 1
ATOM 771 C CA . SER B 1 7 ? -17.625 6.852 -17.125 1 39.31 7 SER B CA 1
ATOM 772 C C . SER B 1 7 ? -16.312 7.156 -16.406 1 39.31 7 SER B C 1
ATOM 774 O O . SER B 1 7 ? -15.602 8.086 -16.797 1 39.31 7 SER B O 1
ATOM 776 N N . HIS B 1 8 ? -16.25 7.492 -15.094 1 40.25 8 HIS B N 1
ATOM 777 C CA . HIS B 1 8 ? -15.195 7.859 -14.148 1 40.25 8 HIS B CA 1
ATOM 778 C C . HIS B 1 8 ? -13.852 7.273 -14.57 1 40.25 8 HIS B C 1
ATOM 780 O O . HIS B 1 8 ? -13.766 6.094 -14.922 1 40.25 8 HIS B O 1
ATOM 786 N N . ALA B 1 9 ? -13.047 7.852 -15.258 1 42.03 9 ALA B N 1
ATOM 787 C CA . ALA B 1 9 ? -11.664 7.809 -15.727 1 42.03 9 ALA B CA 1
ATOM 788 C C . ALA B 1 9 ? -10.789 6.996 -14.773 1 42.03 9 ALA B C 1
ATOM 790 O O . ALA B 1 9 ? -9.562 7.117 -14.797 1 42.03 9 ALA B O 1
ATOM 791 N N . VAL B 1 10 ? -11.383 6.43 -13.648 1 48.41 10 VAL B N 1
ATOM 792 C CA . VAL B 1 10 ? -10.617 5.488 -12.836 1 48.41 10 VAL B CA 1
ATOM 793 C C . VAL B 1 10 ? -10.148 4.32 -13.703 1 48.41 10 VAL B C 1
ATOM 795 O O . VAL B 1 10 ? -9.453 3.42 -13.227 1 48.41 10 VAL B O 1
ATOM 798 N N . ALA B 1 11 ? -10.867 4.051 -14.859 1 53.47 11 ALA B N 1
ATOM 799 C CA . ALA B 1 11 ? -10.961 2.766 -15.547 1 53.47 11 ALA B CA 1
ATOM 800 C C . ALA B 1 11 ? -9.594 2.324 -16.078 1 53.47 11 ALA B C 1
ATOM 802 O O . ALA B 1 11 ? -9.336 1.126 -16.203 1 53.47 11 ALA B O 1
ATOM 803 N N . ASN B 1 12 ? -8.633 3.102 -15.836 1 78.44 12 ASN B N 1
ATOM 804 C CA . ASN B 1 12 ? -7.465 2.6 -16.547 1 78.44 12 ASN B CA 1
ATOM 805 C C . ASN B 1 12 ? -6.215 2.643 -15.672 1 78.44 12 ASN B C 1
ATOM 807 O O . ASN B 1 12 ? -5.098 2.744 -16.188 1 78.44 12 ASN B O 1
ATOM 811 N N . ARG B 1 13 ? -6.52 2.584 -14.359 1 89.69 13 ARG B N 1
ATOM 812 C CA . ARG B 1 13 ? -5.332 2.623 -13.516 1 89.69 13 ARG B CA 1
ATOM 813 C C . ARG B 1 13 ? -4.816 1.216 -13.227 1 89.69 13 ARG B C 1
ATOM 815 O O . ARG B 1 13 ? -5.586 0.255 -13.227 1 89.69 13 ARG B O 1
ATOM 822 N N . CYS B 1 14 ? -3.496 1.158 -13.062 1 95.62 14 CYS B N 1
ATOM 823 C CA . CYS B 1 14 ? -2.832 -0.109 -12.773 1 95.62 14 CYS B CA 1
ATOM 824 C C . CYS B 1 14 ? -2.061 -0.035 -11.461 1 95.62 14 CYS B C 1
ATOM 826 O O . CYS B 1 14 ? -1.387 0.959 -11.188 1 95.62 14 CYS B O 1
ATOM 828 N N . ALA B 1 15 ? -2.289 -1.071 -10.672 1 97.12 15 ALA B N 1
ATOM 829 C CA . ALA B 1 15 ? -1.607 -1.139 -9.383 1 97.12 15 ALA B CA 1
ATOM 830 C C . ALA B 1 15 ? -0.764 -2.406 -9.273 1 97.12 15 ALA B C 1
ATOM 832 O O . ALA B 1 15 ? -1.168 -3.471 -9.75 1 97.12 15 ALA B O 1
ATOM 833 N N . VAL B 1 16 ? 0.392 -2.229 -8.609 1 97.62 16 VAL B N 1
ATOM 834 C CA . VAL B 1 16 ? 1.2 -3.379 -8.219 1 97.62 16 VAL B CA 1
ATOM 835 C C . VAL B 1 16 ? 1.202 -3.514 -6.695 1 97.62 16 VAL B C 1
ATOM 837 O O . VAL B 1 16 ? 1.45 -2.539 -5.98 1 97.62 16 VAL B O 1
ATOM 840 N N . VAL B 1 17 ? 0.889 -4.688 -6.23 1 97.81 17 VAL B N 1
ATOM 841 C CA . VAL B 1 17 ? 0.928 -4.977 -4.801 1 97.81 17 VAL B CA 1
ATOM 842 C C . VAL B 1 17 ? 1.897 -6.125 -4.535 1 97.81 17 VAL B C 1
ATOM 844 O O . VAL B 1 17 ? 1.73 -7.227 -5.07 1 97.81 17 VAL B O 1
ATOM 847 N N . THR B 1 18 ? 2.936 -5.883 -3.713 1 96.25 18 THR B N 1
ATOM 848 C CA . THR B 1 18 ? 3.879 -6.938 -3.354 1 96.25 18 THR B CA 1
ATOM 849 C C . THR B 1 18 ? 3.441 -7.637 -2.072 1 96.25 18 THR B C 1
ATOM 851 O O . THR B 1 18 ? 2.791 -7.035 -1.217 1 96.25 18 THR B O 1
ATOM 854 N N . GLY B 1 19 ? 3.77 -8.867 -2.006 1 93.19 19 GLY B N 1
ATOM 855 C CA . GLY B 1 19 ? 3.342 -9.633 -0.844 1 93.19 19 GLY B CA 1
ATOM 856 C C . GLY B 1 19 ? 1.833 -9.727 -0.717 1 93.19 19 GLY B C 1
ATOM 857 O O . GLY B 1 19 ? 1.282 -9.531 0.368 1 93.19 19 GLY B O 1
ATOM 858 N N . ALA B 1 20 ? 1.183 -9.977 -1.776 1 94.88 20 ALA B N 1
ATOM 859 C CA . ALA B 1 20 ? -0.251 -9.719 -1.881 1 94.88 20 ALA B CA 1
ATOM 860 C C . ALA B 1 20 ? -1.05 -11.016 -1.791 1 94.88 20 ALA B C 1
ATOM 862 O O . ALA B 1 20 ? -2.275 -11.008 -1.934 1 94.88 20 ALA B O 1
ATOM 863 N N . ASN B 1 21 ? -0.42 -12.109 -1.429 1 92.69 21 ASN B N 1
ATOM 864 C CA . ASN B 1 21 ? -1.11 -13.391 -1.519 1 92.69 21 ASN B CA 1
ATOM 865 C C . ASN B 1 21 ? -1.915 -13.688 -0.255 1 92.69 21 ASN B C 1
ATOM 867 O O . ASN B 1 21 ? -2.684 -14.648 -0.213 1 92.69 21 ASN B O 1
ATOM 871 N N . LYS B 1 22 ? -1.741 -12.82 0.827 1 90.81 22 LYS B N 1
ATOM 872 C CA . LYS B 1 22 ? -2.49 -13.047 2.059 1 90.81 22 LYS B CA 1
ATOM 873 C C . LYS B 1 22 ? -2.578 -11.773 2.893 1 90.81 22 LYS B C 1
ATOM 875 O O . LYS B 1 22 ? -1.941 -10.766 2.568 1 90.81 22 LYS B O 1
ATOM 880 N N . GLY B 1 23 ? -3.535 -11.844 3.84 1 91.88 23 GLY B N 1
ATOM 881 C CA . GLY B 1 23 ? -3.6 -10.812 4.855 1 91.88 23 GLY B CA 1
ATOM 882 C C . GLY B 1 23 ? -3.896 -9.438 4.289 1 91.88 23 GLY B C 1
ATOM 883 O O . GLY B 1 23 ? -4.875 -9.258 3.559 1 91.88 23 GLY B O 1
ATOM 884 N N . ILE B 1 24 ? -3.152 -8.445 4.695 1 91.5 24 ILE B N 1
ATOM 885 C CA . ILE B 1 24 ? -3.365 -7.047 4.352 1 91.5 24 ILE B CA 1
ATOM 886 C C . ILE B 1 24 ? -3.15 -6.84 2.855 1 91.5 24 ILE B C 1
ATOM 888 O O . ILE B 1 24 ? -3.914 -6.121 2.205 1 91.5 24 ILE B O 1
ATOM 892 N N . GLY B 1 25 ? -2.129 -7.531 2.299 1 95.69 25 GLY B N 1
ATOM 893 C CA . GLY B 1 25 ? -1.869 -7.418 0.872 1 95.69 25 GLY B CA 1
ATOM 894 C C . GLY B 1 25 ? -3.049 -7.84 0.016 1 95.69 25 GLY B C 1
ATOM 895 O O . GLY B 1 25 ? -3.432 -7.129 -0.916 1 95.69 25 GLY B O 1
ATOM 896 N N . LEU B 1 26 ? -3.568 -8.914 0.385 1 96.56 26 LEU B N 1
ATOM 897 C CA . LEU B 1 26 ? -4.73 -9.414 -0.341 1 96.56 26 LEU B CA 1
ATOM 898 C C . LEU B 1 26 ? -5.922 -8.484 -0.178 1 96.56 26 LEU B C 1
ATOM 900 O O . LEU B 1 26 ? -6.664 -8.242 -1.133 1 96.56 26 LEU B O 1
ATOM 904 N N . GLY B 1 27 ? -6.094 -7.922 0.981 1 95.62 27 GLY B N 1
ATOM 905 C CA . GLY B 1 27 ? -7.145 -6.949 1.232 1 95.62 27 GLY B CA 1
ATOM 906 C C . GLY B 1 27 ? -7.012 -5.695 0.389 1 95.62 27 GLY B C 1
ATOM 907 O O . GLY B 1 27 ? -8.008 -5.172 -0.119 1 95.62 27 GLY B O 1
ATOM 908 N N . ILE B 1 28 ? -5.816 -5.262 0.232 1 96.38 28 ILE B N 1
ATOM 909 C CA . ILE B 1 28 ? -5.574 -4.078 -0.583 1 96.38 28 ILE B CA 1
ATOM 910 C C . ILE B 1 28 ? -5.887 -4.383 -2.045 1 96.38 28 ILE B C 1
ATOM 912 O O . ILE B 1 28 ? -6.508 -3.574 -2.736 1 96.38 28 ILE B O 1
ATOM 916 N N . CYS B 1 29 ? -5.492 -5.59 -2.465 1 97.62 29 CYS B N 1
ATOM 917 C CA . CYS B 1 29 ? -5.84 -6.012 -3.818 1 97.62 29 CYS B CA 1
ATOM 918 C C . CYS B 1 29 ? -7.348 -5.984 -4.031 1 97.62 29 CYS B C 1
ATOM 920 O O . CYS B 1 29 ? -7.824 -5.488 -5.051 1 97.62 29 CYS B O 1
ATOM 922 N N . ARG B 1 30 ? -8.062 -6.449 -3.059 1 97 30 ARG B N 1
ATOM 923 C CA . ARG B 1 30 ? -9.523 -6.492 -3.139 1 97 30 ARG B CA 1
ATOM 924 C C . ARG B 1 30 ? -10.102 -5.086 -3.242 1 97 30 ARG B C 1
ATOM 926 O O . ARG B 1 30 ? -10.977 -4.832 -4.078 1 97 30 ARG B O 1
ATOM 933 N N . GLN B 1 31 ? -9.609 -4.242 -2.465 1 95 31 GLN B N 1
ATOM 934 C CA . GLN B 1 31 ? -10.109 -2.869 -2.459 1 95 31 GLN B CA 1
ATOM 935 C C . GLN B 1 31 ? -9.828 -2.176 -3.787 1 95 31 GLN B C 1
ATOM 937 O O . GLN B 1 31 ? -10.711 -1.548 -4.367 1 95 31 GLN B O 1
ATOM 942 N N . LEU B 1 32 ? -8.664 -2.283 -4.25 1 96.25 32 LEU B N 1
ATOM 943 C CA . LEU B 1 32 ? -8.281 -1.648 -5.504 1 96.25 32 LEU B CA 1
ATOM 944 C C . LEU B 1 32 ? -9.094 -2.211 -6.668 1 96.25 32 LEU B C 1
ATOM 946 O O . LEU B 1 32 ? -9.641 -1.453 -7.473 1 96.25 32 LEU B O 1
ATOM 950 N N . ALA B 1 33 ? -9.188 -3.539 -6.711 1 96.69 33 ALA B N 1
ATOM 951 C CA . ALA B 1 33 ? -9.93 -4.188 -7.789 1 96.69 33 ALA B CA 1
ATOM 952 C C . ALA B 1 33 ? -11.406 -3.807 -7.738 1 96.69 33 ALA B C 1
ATOM 954 O O . ALA B 1 33 ? -12.031 -3.588 -8.781 1 96.69 33 ALA B O 1
ATOM 955 N N . SER B 1 34 ? -11.906 -3.686 -6.527 1 96 34 SER B N 1
ATOM 956 C CA . SER B 1 34 ? -13.305 -3.334 -6.355 1 96 34 SER B CA 1
ATOM 957 C C . SER B 1 34 ? -13.586 -1.907 -6.816 1 96 34 SER B C 1
ATOM 959 O O . SER B 1 34 ? -14.727 -1.549 -7.098 1 96 34 SER B O 1
ATOM 961 N N . ASN B 1 35 ? -12.555 -1.136 -6.887 1 93.69 35 ASN B N 1
ATOM 962 C CA . ASN B 1 35 ? -12.695 0.239 -7.352 1 93.69 35 ASN B CA 1
ATOM 963 C C . ASN B 1 35 ? -12.375 0.36 -8.844 1 93.69 35 ASN B C 1
ATOM 965 O O . ASN B 1 35 ? -12.133 1.46 -9.344 1 93.69 35 ASN B O 1
ATOM 969 N N . GLY B 1 36 ? -12.203 -0.787 -9.5 1 93.75 36 GLY B N 1
ATOM 970 C CA . GLY B 1 36 ? -12.055 -0.82 -10.945 1 93.75 36 GLY B CA 1
ATOM 971 C C . GLY B 1 36 ? -10.609 -0.724 -11.398 1 93.75 36 GLY B C 1
ATOM 972 O O . GLY B 1 36 ? -10.328 -0.569 -12.594 1 93.75 36 GLY B O 1
ATOM 973 N N . ILE B 1 37 ? -9.711 -0.821 -10.492 1 94.94 37 ILE B N 1
ATOM 974 C CA . ILE B 1 37 ? -8.289 -0.719 -10.805 1 94.94 37 ILE B CA 1
ATOM 975 C C . ILE B 1 37 ? -7.75 -2.09 -11.203 1 94.94 37 ILE B C 1
ATOM 977 O O . ILE B 1 37 ? -8.086 -3.102 -10.578 1 94.94 37 ILE B O 1
ATOM 981 N N . MET B 1 38 ? -7 -2.119 -12.227 1 96.62 38 MET B N 1
ATOM 982 C CA . MET B 1 38 ? -6.285 -3.344 -12.57 1 96.62 38 MET B CA 1
ATOM 983 C C . MET B 1 38 ? -5.172 -3.623 -11.562 1 96.62 38 MET B C 1
ATOM 985 O O . MET B 1 38 ? -4.344 -2.752 -11.289 1 96.62 38 MET B O 1
ATOM 989 N N . VAL B 1 39 ? -5.176 -4.805 -11.023 1 97.56 39 VAL B N 1
ATOM 990 C CA . VAL B 1 39 ? -4.215 -5.109 -9.969 1 97.56 39 VAL B CA 1
ATOM 991 C C . VAL B 1 39 ? -3.271 -6.219 -10.43 1 97.56 39 VAL B C 1
ATOM 993 O O . VAL B 1 39 ? -3.719 -7.277 -10.875 1 97.56 39 VAL B O 1
ATOM 996 N N . ILE B 1 40 ? -2.018 -5.902 -10.367 1 98.06 40 ILE B N 1
ATOM 997 C CA . ILE B 1 40 ? -0.99 -6.934 -10.477 1 98.06 40 ILE B CA 1
ATOM 998 C C . ILE B 1 40 ? -0.573 -7.391 -9.078 1 98.06 40 ILE B C 1
ATOM 1000 O O . ILE B 1 40 ? 0.147 -6.68 -8.375 1 98.06 40 ILE B O 1
ATOM 1004 N N . LEU B 1 41 ? -1.097 -8.469 -8.75 1 98.31 41 LEU B N 1
ATOM 1005 C CA . LEU B 1 41 ? -0.784 -9.117 -7.48 1 98.31 41 LEU B CA 1
ATOM 1006 C C . LEU B 1 41 ? 0.524 -9.898 -7.582 1 98.31 41 LEU B C 1
ATOM 1008 O O . LEU B 1 41 ? 0.68 -10.75 -8.461 1 98.31 41 LEU B O 1
ATOM 1012 N N . THR B 1 42 ? 1.469 -9.594 -6.68 1 98.06 42 THR B N 1
ATOM 1013 C CA . THR B 1 42 ? 2.742 -10.289 -6.793 1 98.06 42 THR B CA 1
ATOM 1014 C C . THR B 1 42 ? 3.043 -11.078 -5.52 1 98.06 42 THR B C 1
ATOM 1016 O O . THR B 1 42 ? 2.568 -10.727 -4.438 1 98.06 42 THR B O 1
ATOM 1019 N N . SER B 1 43 ? 3.826 -12.102 -5.723 1 96.88 43 SER B N 1
ATOM 1020 C CA . SER B 1 43 ? 4.348 -12.945 -4.652 1 96.88 43 SER B CA 1
ATOM 1021 C C . SER B 1 43 ? 5.594 -13.703 -5.102 1 96.88 43 SER B C 1
ATOM 1023 O O . SER B 1 43 ? 5.809 -13.898 -6.297 1 96.88 43 SER B O 1
ATOM 1025 N N . ARG B 1 44 ? 6.316 -14.039 -4.098 1 95.88 44 ARG B N 1
ATOM 1026 C CA . ARG B 1 44 ? 7.473 -14.867 -4.434 1 95.88 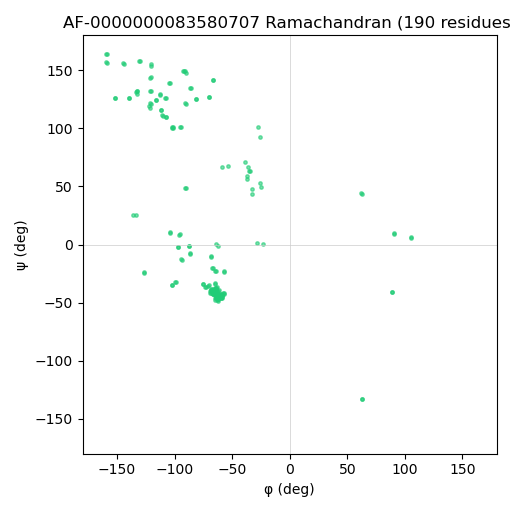44 ARG B CA 1
ATOM 1027 C C . ARG B 1 44 ? 7.043 -16.281 -4.797 1 95.88 44 ARG B C 1
ATOM 1029 O O . ARG B 1 44 ? 7.641 -16.906 -5.676 1 95.88 44 ARG B O 1
ATOM 1036 N N . ASP B 1 45 ? 6.035 -16.781 -4.117 1 96.19 45 ASP B N 1
ATOM 1037 C CA . ASP B 1 45 ? 5.523 -18.125 -4.34 1 96.19 45 ASP B CA 1
ATOM 1038 C C . ASP B 1 45 ? 4.41 -18.125 -5.387 1 96.19 45 ASP B C 1
ATOM 1040 O O . ASP B 1 45 ? 3.369 -17.5 -5.195 1 96.19 45 ASP B O 1
ATOM 1044 N N . GLU B 1 46 ? 4.598 -18.859 -6.406 1 96.56 46 GLU B N 1
ATOM 1045 C CA . GLU B 1 46 ? 3.664 -18.859 -7.527 1 96.56 46 GLU B CA 1
ATOM 1046 C C . GLU B 1 46 ? 2.332 -19.5 -7.133 1 96.56 46 GLU B C 1
ATOM 1048 O O . GLU B 1 46 ? 1.268 -18.969 -7.477 1 96.56 46 GLU B O 1
ATOM 1053 N N . LYS B 1 47 ? 2.4 -20.531 -6.438 1 97.69 47 LYS B N 1
ATOM 1054 C CA . LYS B 1 47 ? 1.183 -21.25 -6.055 1 97.69 47 LYS B CA 1
ATOM 1055 C C . LYS B 1 47 ? 0.288 -20.359 -5.18 1 97.69 47 LYS B C 1
ATOM 1057 O O . LYS B 1 47 ? -0.911 -20.25 -5.441 1 97.69 47 LYS B O 1
ATOM 1062 N N . ASN B 1 48 ? 0.869 -19.734 -4.215 1 97.25 48 ASN B N 1
ATOM 1063 C CA . ASN B 1 48 ? 0.122 -18.844 -3.33 1 97.25 48 ASN B CA 1
ATOM 1064 C C . ASN B 1 48 ? -0.445 -17.641 -4.086 1 97.25 48 ASN B C 1
ATOM 1066 O O . ASN B 1 48 ? -1.572 -17.219 -3.828 1 97.25 48 ASN B O 1
ATOM 1070 N N . GLY B 1 49 ? 0.354 -17.156 -5.027 1 98.06 49 GLY B N 1
ATOM 1071 C CA . GLY B 1 49 ? -0.093 -16.016 -5.816 1 98.06 49 GLY B CA 1
ATOM 1072 C C . GLY B 1 49 ? -1.281 -16.328 -6.703 1 98.06 49 GLY B C 1
ATOM 1073 O O . GLY B 1 49 ? -2.248 -15.57 -6.754 1 98.06 49 GLY B O 1
ATOM 1074 N N . LEU B 1 50 ? -1.267 -17.469 -7.324 1 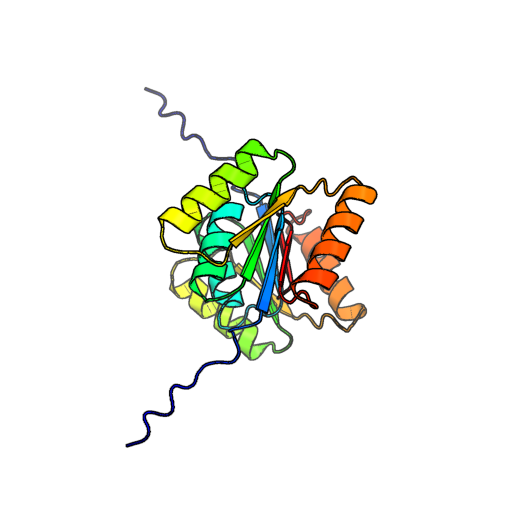98.06 50 LEU B N 1
ATOM 1075 C CA . LEU B 1 50 ? -2.344 -17.875 -8.219 1 98.06 50 LEU B CA 1
ATOM 1076 C C . LEU B 1 50 ? -3.613 -18.188 -7.438 1 98.06 50 LEU B C 1
ATOM 1078 O O . LEU B 1 50 ? -4.719 -17.891 -7.887 1 98.06 50 LEU B O 1
ATOM 1082 N N . GLU B 1 51 ? -3.391 -18.719 -6.293 1 98.25 51 GLU B N 1
ATOM 1083 C CA . GLU B 1 51 ? -4.535 -19 -5.43 1 98.25 51 GLU B CA 1
ATOM 1084 C C . GLU B 1 51 ? -5.215 -17.703 -4.992 1 98.25 51 GLU B C 1
ATOM 1086 O O . GLU B 1 51 ? -6.445 -17.625 -4.957 1 98.25 51 GLU B O 1
ATOM 1091 N N . ALA B 1 52 ? -4.449 -16.75 -4.684 1 98.12 52 ALA B N 1
ATOM 1092 C CA . ALA B 1 52 ? -4.988 -15.453 -4.281 1 98.12 52 ALA B CA 1
ATOM 1093 C C . ALA B 1 52 ? -5.793 -14.82 -5.414 1 98.12 52 ALA B C 1
ATOM 1095 O O . ALA B 1 52 ? -6.883 -14.297 -5.188 1 98.12 52 ALA B O 1
ATOM 1096 N N . VAL B 1 53 ? -5.301 -14.891 -6.609 1 98.38 53 VAL B N 1
ATOM 1097 C CA . VAL B 1 53 ? -5.996 -14.352 -7.773 1 98.38 53 VAL B CA 1
ATOM 1098 C C . VAL B 1 53 ? -7.32 -15.078 -7.973 1 98.38 53 VAL B C 1
ATOM 1100 O O . VAL B 1 53 ? -8.352 -14.453 -8.227 1 98.38 53 VAL B O 1
ATOM 1103 N N . ARG B 1 54 ? -7.254 -16.359 -7.832 1 98.06 54 ARG B N 1
ATOM 1104 C CA . ARG B 1 54 ? -8.461 -17.172 -7.996 1 98.06 54 ARG B CA 1
ATOM 1105 C C . ARG B 1 54 ? -9.531 -16.766 -6.988 1 98.06 54 ARG B C 1
ATOM 1107 O O . ARG B 1 54 ? -10.703 -16.609 -7.344 1 98.06 54 ARG B O 1
ATOM 1114 N N . GLN B 1 55 ? -9.117 -16.547 -5.809 1 97.56 55 GLN B N 1
ATOM 1115 C CA . GLN B 1 55 ? -10.031 -16.141 -4.754 1 97.56 55 GLN B CA 1
ATOM 1116 C C . GLN B 1 55 ? -10.688 -14.797 -5.098 1 97.56 55 GLN B C 1
ATOM 1118 O O . GLN B 1 55 ? -11.898 -14.641 -4.93 1 97.56 55 GLN B O 1
ATOM 1123 N N . LEU B 1 56 ? -9.945 -13.906 -5.57 1 98.06 56 LEU B N 1
ATOM 1124 C CA . LEU B 1 56 ? -10.453 -12.586 -5.914 1 98.06 56 LEU B CA 1
ATOM 1125 C C . LEU B 1 56 ? -11.398 -12.664 -7.109 1 98.06 56 LEU B C 1
ATOM 1127 O O . LEU B 1 56 ? -12.461 -12.039 -7.109 1 98.06 56 LEU B O 1
ATOM 1131 N N . LYS B 1 57 ? -11.086 -13.484 -8.031 1 97.69 57 LYS B N 1
ATOM 1132 C CA . LYS B 1 57 ? -11.93 -13.641 -9.211 1 97.69 57 LYS B CA 1
ATOM 1133 C C . LYS B 1 57 ? -13.266 -14.297 -8.852 1 97.69 57 LYS B C 1
ATOM 1135 O O . LYS B 1 57 ? -14.312 -13.914 -9.383 1 97.69 57 LYS B O 1
ATOM 1140 N N . GLU B 1 58 ? -13.125 -15.234 -8.008 1 97.62 58 GLU B N 1
ATOM 1141 C CA . GLU B 1 58 ? -14.336 -15.922 -7.562 1 97.62 58 GLU B CA 1
ATOM 1142 C C . GLU B 1 58 ? -15.266 -14.977 -6.805 1 97.62 58 GLU B C 1
ATOM 1144 O O . GLU B 1 58 ? -16.469 -15.203 -6.742 1 97.62 58 GLU B O 1
ATOM 1149 N N . SER B 1 59 ? -14.688 -13.953 -6.305 1 96.75 59 SER B N 1
ATOM 1150 C CA . SER B 1 59 ? -15.477 -12.961 -5.586 1 96.75 59 SER B CA 1
ATOM 1151 C C . SER B 1 59 ? -16.031 -11.906 -6.531 1 96.75 59 SER B C 1
ATOM 1153 O O . SER B 1 59 ? -16.641 -10.922 -6.094 1 96.75 59 SER B O 1
ATOM 1155 N N . GLY B 1 60 ? -15.703 -12.031 -7.816 1 96.88 60 GLY B N 1
ATOM 1156 C CA . GLY B 1 60 ? -16.266 -11.141 -8.82 1 96.88 60 GLY B CA 1
ATOM 1157 C C . GLY B 1 60 ? -15.281 -10.102 -9.32 1 96.88 60 GLY B C 1
ATOM 1158 O O . GLY B 1 60 ? -15.648 -9.195 -10.07 1 96.88 60 GLY B O 1
ATOM 1159 N N . LEU B 1 61 ? -14.086 -10.227 -8.883 1 97.19 61 LEU B N 1
ATOM 1160 C CA . LEU B 1 61 ? -13.055 -9.266 -9.273 1 97.19 61 LEU B CA 1
ATOM 1161 C C . LEU B 1 61 ? -12.164 -9.844 -10.367 1 97.19 61 LEU B C 1
ATOM 1163 O O . LEU B 1 61 ? -11.195 -10.547 -10.07 1 97.19 61 LEU B O 1
ATOM 1167 N N . SER B 1 62 ? -12.398 -9.477 -11.57 1 96 62 SER B N 1
ATOM 1168 C CA . SER B 1 62 ? -11.719 -10.078 -12.711 1 96 62 SER B CA 1
ATOM 1169 C C . SER B 1 62 ? -10.492 -9.273 -13.109 1 96 62 SER B C 1
ATOM 1171 O O . SER B 1 62 ? -9.656 -9.742 -13.883 1 96 62 SER B O 1
ATOM 1173 N N . ASN B 1 63 ? -10.391 -8.086 -12.562 1 96.75 63 ASN B N 1
ATOM 1174 C CA . ASN B 1 63 ? -9.297 -7.203 -12.945 1 96.75 63 ASN B CA 1
ATOM 1175 C C . ASN B 1 63 ? -8.078 -7.387 -12.047 1 96.75 63 ASN B C 1
ATOM 1177 O O . ASN B 1 63 ? -7.527 -6.414 -11.531 1 96.75 63 ASN B O 1
ATOM 1181 N N . VAL B 1 64 ? -7.691 -8.617 -11.852 1 97.69 64 VAL B N 1
ATOM 1182 C CA . VAL B 1 64 ? -6.508 -8.977 -11.078 1 97.69 64 VAL B CA 1
ATOM 1183 C C . VAL B 1 64 ? -5.684 -10.008 -11.844 1 97.69 64 VAL B C 1
ATOM 1185 O O . VAL B 1 64 ? -6.23 -10.977 -12.383 1 97.69 64 VAL B O 1
ATOM 1188 N N . VAL B 1 65 ? -4.418 -9.766 -11.93 1 97.38 65 VAL B N 1
ATOM 1189 C CA . VAL B 1 65 ? -3.516 -10.727 -12.562 1 97.38 65 VAL B CA 1
ATOM 1190 C C . VAL B 1 65 ? -2.318 -10.984 -11.648 1 97.38 65 VAL B C 1
ATOM 1192 O O . VAL B 1 65 ? -2.014 -10.172 -10.773 1 97.38 65 VAL B O 1
ATOM 1195 N N . PHE B 1 66 ? -1.716 -12.125 -11.891 1 98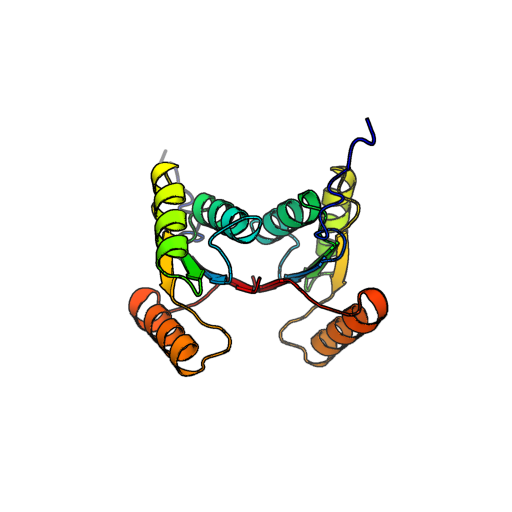.12 66 PHE B N 1
ATOM 1196 C CA . PHE B 1 66 ? -0.566 -12.508 -11.078 1 98.12 66 PHE B CA 1
ATOM 1197 C C . PHE B 1 66 ? 0.731 -12.32 -11.852 1 98.12 66 PHE B C 1
ATOM 1199 O O . PHE B 1 66 ? 0.795 -12.617 -13.047 1 98.12 66 PHE B O 1
ATOM 1206 N N . HIS B 1 67 ? 1.68 -11.828 -11.133 1 98.19 67 HIS B N 1
ATOM 1207 C CA . HIS B 1 67 ? 3.053 -11.852 -11.617 1 98.19 67 HIS B CA 1
ATOM 1208 C C . HIS B 1 67 ? 4.031 -12.195 -10.5 1 98.19 67 HIS B C 1
ATOM 1210 O O . HIS B 1 67 ? 4.012 -11.57 -9.438 1 98.19 67 HIS B O 1
ATOM 1216 N N . GLN B 1 68 ? 4.84 -13.195 -10.719 1 97.81 68 GLN B N 1
ATOM 1217 C CA . GLN B 1 68 ? 5.812 -13.57 -9.695 1 97.81 68 GLN B CA 1
ATOM 1218 C C . GLN B 1 68 ? 6.855 -12.477 -9.5 1 97.81 68 GLN B C 1
ATOM 1220 O O . GLN B 1 68 ? 7.332 -11.883 -10.469 1 97.81 68 GLN B O 1
ATOM 1225 N N . LEU B 1 69 ? 7.242 -12.273 -8.234 1 97.31 69 LEU B N 1
ATOM 1226 C CA . LEU B 1 69 ? 8.211 -11.219 -7.953 1 97.31 69 LEU B CA 1
ATOM 1227 C C . LEU B 1 69 ? 9.023 -11.547 -6.707 1 97.31 69 LEU B C 1
ATOM 1229 O O . LEU B 1 69 ? 8.461 -11.898 -5.668 1 97.31 69 LEU B O 1
ATOM 1233 N N . ASP B 1 70 ? 10.281 -11.523 -6.832 1 95.5 70 ASP B N 1
ATOM 1234 C CA . ASP B 1 70 ? 11.219 -11.422 -5.719 1 95.5 70 ASP B CA 1
ATOM 1235 C C . ASP B 1 70 ? 11.867 -10.031 -5.672 1 95.5 70 ASP B C 1
ATOM 1237 O O . ASP B 1 70 ? 12.703 -9.703 -6.516 1 95.5 70 ASP B O 1
ATOM 1241 N N . VAL B 1 71 ? 11.492 -9.266 -4.664 1 91.69 71 VAL B N 1
ATOM 1242 C CA . VAL B 1 71 ? 11.875 -7.855 -4.613 1 91.69 71 VAL B CA 1
ATOM 1243 C C . VAL B 1 71 ? 13.383 -7.734 -4.387 1 91.69 71 VAL B C 1
ATOM 1245 O O . VAL B 1 71 ? 13.961 -6.664 -4.586 1 91.69 71 VAL B O 1
ATOM 1248 N N . LYS B 1 72 ? 13.977 -8.859 -4.082 1 93.31 72 LYS B N 1
ATOM 1249 C CA . LYS B 1 72 ? 15.422 -8.828 -3.865 1 93.31 72 LYS B CA 1
ATOM 1250 C C . LYS B 1 72 ? 16.172 -9.25 -5.121 1 93.31 72 LYS B C 1
ATOM 1252 O O . LYS B 1 72 ? 17.406 -9.242 -5.148 1 93.31 72 LYS B O 1
ATOM 1257 N N . ASP B 1 73 ? 15.469 -9.617 -6.172 1 95.5 73 ASP B N 1
ATOM 1258 C CA . ASP B 1 73 ? 16.047 -10.109 -7.426 1 95.5 73 ASP B CA 1
ATOM 1259 C C . ASP B 1 73 ? 15.828 -9.102 -8.555 1 95.5 73 ASP B C 1
ATOM 1261 O O . ASP B 1 73 ? 14.711 -8.945 -9.047 1 95.5 73 ASP B O 1
ATOM 1265 N N . SER B 1 74 ? 16.938 -8.602 -9.016 1 95.56 74 SER B N 1
ATOM 1266 C CA . SER B 1 74 ? 16.859 -7.555 -10.023 1 95.56 74 SER B CA 1
ATOM 1267 C C . SER B 1 74 ? 16.25 -8.07 -11.32 1 95.56 74 SER B C 1
ATOM 1269 O O . SER B 1 74 ? 15.562 -7.332 -12.031 1 95.56 74 SER B O 1
ATOM 1271 N N . VAL B 1 75 ? 16.484 -9.289 -11.625 1 96.12 75 VAL B N 1
ATOM 1272 C CA . VAL B 1 75 ? 15.914 -9.883 -12.828 1 96.12 75 VAL B CA 1
ATOM 1273 C C . VAL B 1 75 ? 14.398 -9.992 -12.68 1 96.12 75 VAL B C 1
ATOM 1275 O O . VAL B 1 75 ? 13.648 -9.672 -13.609 1 96.12 75 VAL B O 1
ATOM 1278 N N . SER B 1 76 ? 13.953 -10.344 -11.492 1 96.69 76 SER B N 1
ATOM 1279 C CA . SER B 1 76 ? 12.523 -10.438 -11.188 1 96.69 76 SER B CA 1
ATOM 1280 C C . SER B 1 76 ? 11.852 -9.07 -11.266 1 96.69 76 SER B C 1
ATOM 1282 O O . SER B 1 76 ? 10.773 -8.938 -11.844 1 96.69 76 SER B O 1
ATOM 1284 N N . ILE B 1 77 ? 12.484 -8.125 -10.805 1 95.88 77 ILE B N 1
ATOM 1285 C CA . ILE B 1 77 ? 11.969 -6.758 -10.82 1 95.88 77 ILE B CA 1
ATOM 1286 C C . ILE B 1 77 ? 11.867 -6.258 -12.266 1 95.88 77 ILE B C 1
ATOM 1288 O O . ILE B 1 77 ? 10.852 -5.676 -12.656 1 95.88 77 ILE B O 1
ATOM 1292 N N . SER B 1 78 ? 12.867 -6.551 -13.039 1 96.69 78 SER B N 1
ATOM 1293 C CA . SER B 1 78 ? 12.883 -6.137 -14.438 1 96.69 78 SER B CA 1
ATOM 1294 C C . SER B 1 78 ? 11.773 -6.828 -15.227 1 96.69 78 SER B C 1
ATOM 1296 O O . SER B 1 78 ? 11.141 -6.207 -16.078 1 96.69 78 SER B O 1
ATOM 1298 N N . SER B 1 79 ? 11.617 -8.047 -14.945 1 97.12 79 SER B N 1
ATOM 1299 C CA . SER B 1 79 ? 10.562 -8.805 -15.609 1 97.12 79 SER B CA 1
ATOM 1300 C C . SER B 1 79 ? 9.195 -8.195 -15.344 1 97.12 79 SER B C 1
ATOM 1302 O O . SER B 1 79 ? 8.383 -8.055 -16.25 1 97.12 79 SER B O 1
ATOM 1304 N N . LEU B 1 80 ? 8.953 -7.816 -14.141 1 96.12 80 LEU B N 1
ATOM 1305 C CA . LEU B 1 80 ? 7.695 -7.168 -13.789 1 96.12 80 LEU B CA 1
ATOM 1306 C C . LEU B 1 80 ? 7.559 -5.824 -14.5 1 96.12 80 LEU B C 1
ATOM 1308 O O . LEU B 1 80 ? 6.492 -5.504 -15.031 1 96.12 80 LEU B O 1
ATOM 1312 N N . ALA B 1 81 ? 8.617 -5.074 -14.484 1 95.69 81 ALA B N 1
ATOM 1313 C CA . ALA B 1 81 ? 8.594 -3.77 -15.141 1 95.69 81 ALA B CA 1
ATOM 1314 C C . ALA B 1 81 ? 8.25 -3.908 -16.625 1 95.69 81 ALA B C 1
ATOM 1316 O O . ALA B 1 81 ? 7.438 -3.143 -17.156 1 95.69 81 ALA B O 1
ATOM 1317 N N . ASP B 1 82 ? 8.836 -4.91 -17.25 1 95.88 82 ASP B N 1
ATOM 1318 C CA . ASP B 1 82 ? 8.57 -5.18 -18.656 1 95.88 82 ASP B CA 1
ATOM 1319 C C . ASP B 1 82 ? 7.117 -5.594 -18.875 1 95.88 82 ASP B C 1
ATOM 1321 O O . ASP B 1 82 ? 6.473 -5.137 -19.828 1 95.88 82 ASP B O 1
ATOM 1325 N N . PHE B 1 83 ? 6.688 -6.418 -18 1 95.75 83 PHE B N 1
ATOM 1326 C CA . PHE B 1 83 ? 5.309 -6.883 -18.062 1 95.75 83 PHE B CA 1
ATOM 1327 C C . PHE B 1 83 ? 4.336 -5.715 -17.969 1 95.75 83 PHE B C 1
ATOM 1329 O O . PHE B 1 83 ? 3.393 -5.625 -18.766 1 95.75 83 PHE B O 1
ATOM 1336 N N . ILE B 1 84 ? 4.551 -4.781 -17.062 1 94.19 84 ILE B N 1
ATOM 1337 C CA . ILE B 1 84 ? 3.701 -3.615 -16.875 1 94.19 84 ILE B CA 1
ATOM 1338 C C . ILE B 1 84 ? 3.729 -2.738 -18.125 1 94.19 84 ILE B C 1
ATOM 1340 O O . ILE B 1 84 ? 2.68 -2.312 -18.609 1 94.19 84 ILE B O 1
ATOM 1344 N N . LYS B 1 85 ? 4.891 -2.506 -18.562 1 92.94 85 LYS B N 1
ATOM 1345 C CA . LYS B 1 85 ? 5.07 -1.646 -19.734 1 92.94 85 LYS B CA 1
ATOM 1346 C C . LYS B 1 85 ? 4.348 -2.211 -20.953 1 92.94 85 LYS B C 1
ATOM 1348 O O . LYS B 1 85 ? 3.701 -1.472 -21.688 1 92.94 85 LYS B O 1
ATOM 1353 N N . THR B 1 86 ? 4.48 -3.508 -21.141 1 92.44 86 THR B N 1
ATOM 1354 C CA . THR B 1 86 ? 3.951 -4.164 -22.328 1 92.44 86 THR B CA 1
ATOM 1355 C C . THR B 1 86 ? 2.436 -4.309 -22.234 1 92.44 86 THR B C 1
ATOM 1357 O O . THR B 1 86 ? 1.725 -4.098 -23.219 1 92.44 86 THR B O 1
ATOM 1360 N N . GLN B 1 87 ? 1.947 -4.512 -21.016 1 88.5 87 GLN B N 1
ATOM 1361 C CA . GLN B 1 87 ? 0.539 -4.871 -20.891 1 88.5 87 GLN B CA 1
ATOM 1362 C C . GLN B 1 87 ? -0.308 -3.658 -20.516 1 88.5 87 GLN B C 1
ATOM 1364 O O . GLN B 1 87 ? -1.455 -3.537 -20.953 1 88.5 87 GLN B O 1
ATOM 1369 N N . PHE B 1 88 ? 0.246 -2.756 -19.781 1 86.88 88 PHE B N 1
ATOM 1370 C CA . PHE B 1 88 ? -0.6 -1.705 -19.219 1 86.88 88 PHE B CA 1
ATOM 1371 C C . PHE B 1 88 ? -0.051 -0.327 -19.562 1 86.88 88 PHE B C 1
ATOM 1373 O O . PHE B 1 88 ? -0.787 0.662 -19.562 1 86.88 88 PHE B O 1
ATOM 1380 N N . GLY B 1 89 ? 1.214 -0.267 -19.812 1 85.25 89 GLY B N 1
ATOM 1381 C CA . GLY B 1 89 ? 1.832 0.977 -20.234 1 85.25 89 GLY B CA 1
ATOM 1382 C C . GLY B 1 89 ? 2.307 1.84 -19.078 1 85.25 89 GLY B C 1
ATOM 1383 O O . GLY B 1 89 ? 3.32 2.533 -19.203 1 85.25 89 GLY B O 1
ATOM 1384 N N . LYS B 1 90 ? 1.497 1.932 -17.969 1 85.81 90 LYS B N 1
ATOM 1385 C CA . LYS B 1 90 ? 1.918 2.768 -16.859 1 85.81 90 LYS B CA 1
ATOM 1386 C C . LYS B 1 90 ? 1.506 2.15 -15.516 1 85.81 90 LYS B C 1
ATOM 1388 O O . LYS B 1 90 ? 0.641 1.273 -15.477 1 85.81 90 LYS B O 1
ATOM 1393 N N . LEU B 1 91 ? 2.23 2.514 -14.5 1 91.56 91 LEU B N 1
ATOM 1394 C CA . LEU B 1 91 ? 1.9 2.158 -13.125 1 91.56 91 LEU B CA 1
ATOM 1395 C C . LEU B 1 91 ? 1.398 3.377 -12.359 1 91.56 91 LEU B C 1
ATOM 1397 O O . LEU B 1 91 ? 2.086 4.398 -12.281 1 91.56 91 LEU B O 1
ATOM 1401 N N . ASP B 1 92 ? 0.219 3.217 -11.766 1 92.12 92 ASP B N 1
ATOM 1402 C CA . ASP B 1 92 ? -0.381 4.348 -11.062 1 92.12 92 ASP B CA 1
ATOM 1403 C C . ASP B 1 92 ? -0.206 4.211 -9.555 1 92.12 92 ASP B C 1
ATOM 1405 O O . ASP B 1 92 ? -0.016 5.203 -8.852 1 92.12 92 ASP B O 1
ATOM 1409 N N . ILE B 1 93 ? -0.276 2.941 -9.141 1 94.88 93 ILE B N 1
ATOM 1410 C CA . ILE B 1 93 ? -0.242 2.693 -7.707 1 94.88 93 ILE B CA 1
ATOM 1411 C C . ILE B 1 93 ? 0.757 1.581 -7.398 1 94.88 93 ILE B C 1
ATOM 1413 O O . ILE B 1 93 ? 0.759 0.538 -8.055 1 94.88 93 ILE B O 1
ATOM 1417 N N . LEU B 1 94 ? 1.663 1.885 -6.402 1 94.62 94 LEU B N 1
ATOM 1418 C CA . LEU B 1 94 ? 2.611 0.883 -5.926 1 94.62 94 LEU B CA 1
ATOM 1419 C C . LEU B 1 94 ? 2.438 0.637 -4.43 1 94.62 94 LEU B C 1
ATOM 1421 O O . LEU B 1 94 ? 2.504 1.573 -3.631 1 94.62 94 LEU B O 1
ATOM 1425 N N . VAL B 1 95 ? 2.088 -0.556 -4.09 1 96.12 95 VAL B N 1
ATOM 1426 C CA . VAL B 1 95 ? 2.002 -0.968 -2.691 1 96.12 95 VAL B CA 1
ATOM 1427 C C . VAL B 1 95 ? 3.127 -1.949 -2.373 1 96.12 95 VAL B C 1
ATOM 1429 O O . VAL B 1 95 ? 3.129 -3.082 -2.861 1 96.12 95 VAL B O 1
ATOM 1432 N N . LYS B 1 96 ? 4.02 -1.453 -1.58 1 92.12 96 LYS B N 1
ATOM 1433 C CA . LYS B 1 96 ? 5.109 -2.312 -1.133 1 92.12 96 LYS B CA 1
ATOM 1434 C C . LYS B 1 96 ? 4.867 -2.814 0.288 1 92.12 96 LYS B C 1
ATOM 1436 O O . LYS B 1 96 ? 4.98 -2.051 1.249 1 92.12 96 LYS B O 1
ATOM 1441 N N . ASN B 1 97 ? 4.438 -3.994 0.331 1 84.88 97 ASN B N 1
ATOM 1442 C CA . ASN B 1 97 ? 4.121 -4.625 1.608 1 84.88 97 ASN B CA 1
ATOM 1443 C C . ASN B 1 97 ? 5.145 -5.699 1.971 1 84.88 97 ASN B C 1
ATOM 1445 O O . ASN B 1 97 ? 5.531 -6.504 1.123 1 84.88 97 ASN B O 1
#

Nearest PDB structures (foldseek):
  5ojg-assembly1_A  TM=9.483E-01  e=2.159E-07  Caenorhabditis elegans
  3ai1-assembly1_A  TM=9.065E-01  e=3.428E-07  Gluconobacter frateurii
  3ioy-assembly1_B  TM=9.290E-01  e=4.213E-06  Novosphingobium aromaticivorans DSM 12444
  5f1p-assembly1_A  TM=8.655E-01  e=2.484E-06  Streptomyces platensis subsp. rosaceus
  7ucw-assembly1_B  TM=9.166E-01  e=9.378E-05  Mus musculus

InterPro domains:
  IPR002347 Short-chain dehydrogenase/reductase SDR [PF00106] (14-97)
  IPR002347 Short-chain dehydrogenase/reductase SDR [PR00081] (14-31)
  IPR002347 Short-chain dehydrogenase/reductase SDR [PR00081] (89-97)
  IPR036291 NAD(P)-binding domain superfamily [SSF51735] (10-97)